Protein AF-A0A258SM83-F1 (afdb_monomer)

Structure (mmCIF, N/CA/C/O backbone):
data_AF-A0A258SM83-F1
#
_entry.id   AF-A0A258SM83-F1
#
loop_
_atom_site.group_PDB
_atom_site.id
_atom_site.type_symbol
_atom_site.label_atom_id
_atom_site.label_alt_id
_atom_site.label_comp_id
_atom_site.label_asym_id
_atom_site.label_entity_id
_atom_site.label_seq_id
_atom_site.pdbx_PDB_ins_code
_atom_site.Cartn_x
_atom_site.Cartn_y
_atom_site.Cartn_z
_atom_site.occupancy
_atom_site.B_iso_or_equiv
_atom_site.auth_seq_id
_atom_site.auth_comp_id
_atom_site.auth_asym_id
_atom_site.auth_atom_id
_atom_site.pdbx_PDB_model_num
ATOM 1 N N . MET A 1 1 ? 27.945 -23.080 -30.411 1.00 60.03 1 MET A N 1
ATOM 2 C CA . MET A 1 1 ? 28.270 -22.181 -29.281 1.00 60.03 1 MET A CA 1
ATOM 3 C C . MET A 1 1 ? 27.185 -21.119 -29.252 1.00 60.03 1 MET A C 1
ATOM 5 O O . MET A 1 1 ? 26.954 -20.513 -30.287 1.00 60.03 1 MET A O 1
ATOM 9 N N . ILE A 1 2 ? 26.435 -20.986 -28.156 1.00 69.06 2 ILE A N 1
ATOM 10 C CA . ILE A 1 2 ? 25.370 -19.976 -28.053 1.00 69.06 2 ILE A CA 1
ATOM 11 C C . ILE A 1 2 ? 26.063 -18.612 -27.939 1.00 69.06 2 ILE A C 1
ATOM 13 O O . ILE A 1 2 ? 26.694 -18.338 -26.923 1.00 69.06 2 ILE A O 1
ATOM 17 N N . SER A 1 3 ? 26.018 -17.793 -28.991 1.00 76.50 3 SER A N 1
ATOM 18 C CA . SER A 1 3 ? 26.522 -16.417 -28.956 1.00 76.50 3 SER A CA 1
ATOM 19 C C . SER A 1 3 ? 25.428 -15.510 -28.393 1.00 76.50 3 SER A C 1
ATOM 21 O O . SER A 1 3 ? 24.504 -15.144 -29.117 1.00 76.50 3 SER A O 1
ATOM 23 N N . LEU A 1 4 ? 25.503 -15.196 -27.099 1.00 77.06 4 LEU A N 1
ATOM 24 C CA . LEU A 1 4 ? 24.642 -14.193 -26.472 1.00 77.06 4 LEU A CA 1
ATOM 25 C C . LEU A 1 4 ? 25.108 -12.808 -26.920 1.00 77.06 4 LEU A C 1
ATOM 27 O O . LEU A 1 4 ? 26.269 -12.459 -26.714 1.00 77.06 4 LEU A O 1
ATOM 31 N N . THR A 1 5 ? 24.222 -12.036 -27.544 1.00 84.56 5 THR A N 1
ATOM 32 C CA . THR A 1 5 ? 24.504 -10.628 -27.846 1.00 84.56 5 THR A CA 1
ATOM 33 C C . THR A 1 5 ? 24.105 -9.747 -26.664 1.00 84.56 5 THR A C 1
ATOM 35 O O . THR A 1 5 ? 23.137 -10.041 -25.958 1.00 84.56 5 THR A O 1
ATOM 38 N N . ASP A 1 6 ? 24.811 -8.632 -26.462 1.00 82.75 6 ASP A N 1
ATOM 39 C CA . ASP A 1 6 ? 24.500 -7.677 -25.387 1.00 82.75 6 ASP A CA 1
ATOM 40 C C . ASP A 1 6 ? 23.054 -7.163 -25.474 1.00 82.75 6 ASP A C 1
ATOM 42 O O . ASP A 1 6 ? 22.383 -6.977 -24.459 1.00 82.75 6 ASP A O 1
ATOM 46 N N . ALA A 1 7 ? 22.538 -7.013 -26.698 1.00 81.81 7 ALA A N 1
ATOM 47 C CA . ALA A 1 7 ? 21.155 -6.628 -26.956 1.00 81.81 7 ALA A CA 1
ATOM 48 C C . ALA A 1 7 ? 20.151 -7.669 -26.431 1.00 81.81 7 ALA A C 1
ATOM 50 O O . ALA A 1 7 ? 19.206 -7.303 -25.738 1.00 81.81 7 ALA A O 1
ATOM 51 N N . GLN A 1 8 ? 20.377 -8.964 -26.691 1.00 84.38 8 GLN A N 1
ATOM 52 C CA . GLN A 1 8 ? 19.505 -10.040 -26.197 1.00 84.38 8 GLN A CA 1
ATOM 53 C C . GLN A 1 8 ? 19.482 -10.092 -24.667 1.00 84.38 8 GLN A C 1
ATOM 55 O O . GLN A 1 8 ? 18.416 -10.225 -24.061 1.00 84.38 8 GLN A O 1
ATOM 60 N N . LEU A 1 9 ? 20.650 -9.942 -24.039 1.00 85.12 9 LEU A N 1
ATOM 61 C CA . LEU A 1 9 ? 20.778 -9.954 -22.585 1.00 85.12 9 LEU A CA 1
ATOM 62 C C . LEU A 1 9 ? 20.068 -8.746 -21.959 1.00 85.12 9 LEU A C 1
ATOM 64 O O . LEU A 1 9 ? 19.336 -8.900 -20.979 1.00 85.12 9 LEU A O 1
ATOM 68 N N . ASN A 1 10 ? 20.209 -7.564 -22.562 1.00 86.38 10 ASN A N 1
ATOM 69 C CA . ASN A 1 10 ? 19.494 -6.363 -22.142 1.00 86.38 10 ASN A CA 1
ATOM 70 C C . ASN A 1 10 ? 17.970 -6.545 -22.243 1.00 86.38 10 ASN A C 1
ATOM 72 O O . ASN A 1 10 ? 17.266 -6.258 -21.278 1.00 86.38 10 ASN A O 1
ATOM 76 N N . THR A 1 11 ? 17.449 -7.099 -23.344 1.00 85.88 11 THR A N 1
ATOM 77 C CA . THR A 1 11 ? 16.008 -7.366 -23.494 1.00 85.88 11 THR A CA 1
ATOM 78 C C . THR A 1 11 ? 15.477 -8.313 -22.415 1.00 85.88 11 THR A C 1
ATOM 80 O O . THR A 1 11 ? 14.426 -8.045 -21.825 1.00 85.88 11 THR A O 1
ATOM 83 N N . TRP A 1 12 ? 16.194 -9.401 -22.114 1.00 87.38 12 TRP A N 1
ATOM 84 C CA . TRP A 1 12 ? 15.793 -10.340 -21.059 1.00 87.38 12 TRP A CA 1
ATOM 85 C C . TRP A 1 12 ? 15.800 -9.692 -19.676 1.00 87.38 12 TRP A C 1
ATOM 87 O O . TRP A 1 12 ? 14.847 -9.864 -18.913 1.00 87.38 12 TRP A O 1
ATOM 97 N N . LEU A 1 13 ? 16.833 -8.905 -19.367 1.00 88.69 13 LEU A N 1
ATOM 98 C CA . LEU A 1 13 ? 16.912 -8.186 -18.100 1.00 88.69 13 LEU A CA 1
ATOM 99 C C . LEU A 1 13 ? 15.783 -7.162 -17.960 1.00 88.69 13 LEU A C 1
ATOM 101 O O . LEU A 1 13 ? 15.130 -7.120 -16.920 1.00 88.69 13 LEU A O 1
ATOM 105 N N . ILE A 1 14 ? 15.520 -6.365 -18.996 1.00 89.94 14 ILE A N 1
ATOM 106 C CA . ILE A 1 14 ? 14.462 -5.347 -19.007 1.00 89.94 14 ILE A CA 1
ATOM 107 C C . ILE A 1 14 ? 13.084 -5.975 -18.783 1.00 89.94 14 ILE A C 1
ATOM 109 O O . ILE A 1 14 ? 12.311 -5.498 -17.947 1.00 89.94 14 ILE A O 1
ATOM 113 N N . SER A 1 15 ? 12.811 -7.080 -19.482 1.00 88.69 15 SER A N 1
ATOM 114 C CA . SER A 1 15 ? 11.536 -7.806 -19.407 1.00 88.69 15 SER A CA 1
ATOM 115 C C . SER A 1 15 ? 11.235 -8.355 -18.017 1.00 88.69 15 SER A C 1
ATOM 117 O O . SER A 1 15 ? 10.075 -8.574 -17.676 1.00 88.69 15 SER A O 1
ATOM 119 N N . PHE A 1 16 ? 12.268 -8.560 -17.202 1.00 92.44 16 PHE A N 1
ATOM 120 C CA . PHE A 1 16 ? 12.132 -9.087 -15.853 1.00 92.44 16 PHE A CA 1
ATOM 121 C C . PHE A 1 16 ? 12.232 -8.008 -14.768 1.00 92.44 16 PHE A C 1
ATOM 123 O O . PHE A 1 16 ? 11.425 -7.984 -13.838 1.00 92.44 16 PHE A O 1
ATOM 130 N N . ILE A 1 17 ? 13.199 -7.096 -14.878 1.00 93.94 17 ILE A N 1
ATOM 131 C CA . ILE A 1 17 ? 13.526 -6.136 -13.822 1.00 93.94 17 ILE A CA 1
ATOM 132 C C . ILE A 1 17 ? 12.427 -5.085 -13.657 1.00 93.94 17 ILE A C 1
ATOM 134 O O . ILE A 1 17 ? 12.022 -4.826 -12.526 1.00 93.94 17 ILE A O 1
ATOM 138 N N . TRP A 1 18 ? 11.907 -4.492 -14.736 1.00 94.12 18 TRP A N 1
ATOM 139 C CA . TRP A 1 18 ? 10.889 -3.440 -14.603 1.00 94.12 18 TRP A CA 1
ATOM 140 C C . TRP A 1 18 ? 9.589 -3.932 -13.947 1.00 94.12 18 TRP A C 1
ATOM 142 O O . TRP A 1 18 ? 9.122 -3.276 -13.008 1.00 94.12 18 TRP A O 1
ATOM 152 N N . PRO A 1 19 ? 9.013 -5.085 -14.349 1.00 95.19 19 PRO A N 1
ATOM 153 C CA . PRO A 1 19 ? 7.842 -5.635 -13.672 1.00 95.19 19 PRO A CA 1
ATOM 154 C C . PRO A 1 19 ? 8.149 -6.017 -12.228 1.00 95.19 19 PRO A C 1
ATOM 156 O O . PRO A 1 19 ? 7.368 -5.689 -11.332 1.00 95.19 19 PRO A O 1
ATOM 159 N N . LEU A 1 20 ? 9.310 -6.639 -11.983 1.00 97.00 20 LEU A N 1
ATOM 160 C CA . LEU A 1 20 ? 9.749 -7.012 -10.641 1.00 97.00 20 LEU A CA 1
ATOM 161 C C . LEU A 1 20 ? 9.799 -5.795 -9.711 1.00 97.00 20 LEU A C 1
ATOM 163 O O . LEU A 1 20 ? 9.308 -5.870 -8.587 1.00 97.00 20 LEU A O 1
ATOM 167 N N . THR A 1 21 ? 10.340 -4.664 -10.168 1.00 96.75 21 THR A N 1
ATOM 168 C CA . THR A 1 21 ? 10.410 -3.435 -9.367 1.00 96.75 21 THR A CA 1
ATOM 169 C C . THR A 1 21 ? 9.021 -2.936 -8.960 1.00 96.75 21 THR A C 1
ATOM 171 O O . THR A 1 21 ? 8.820 -2.590 -7.793 1.00 96.75 21 THR A O 1
ATOM 174 N N . ARG A 1 22 ? 8.041 -2.953 -9.877 1.00 96.94 22 ARG A N 1
ATOM 175 C CA . ARG A 1 22 ? 6.647 -2.584 -9.568 1.00 96.94 22 ARG A CA 1
ATOM 176 C C . ARG A 1 22 ? 6.023 -3.547 -8.556 1.00 96.94 22 ARG A C 1
ATOM 178 O O . ARG A 1 22 ? 5.418 -3.113 -7.576 1.00 96.94 22 ARG A O 1
ATOM 185 N N . ILE A 1 23 ? 6.205 -4.850 -8.761 1.00 97.19 23 ILE A N 1
ATOM 186 C CA . ILE A 1 23 ? 5.662 -5.896 -7.885 1.00 97.19 23 ILE A CA 1
ATOM 187 C C . ILE A 1 23 ? 6.255 -5.788 -6.473 1.00 97.19 23 ILE A C 1
ATOM 189 O O . ILE A 1 23 ? 5.516 -5.811 -5.490 1.00 97.19 23 ILE A O 1
ATOM 193 N N . LEU A 1 24 ? 7.574 -5.616 -6.353 1.00 96.75 24 LEU A N 1
ATOM 194 C CA . LEU A 1 24 ? 8.240 -5.458 -5.059 1.00 96.75 24 LEU A CA 1
ATOM 195 C C . LEU A 1 24 ? 7.838 -4.158 -4.355 1.00 96.75 24 LEU A C 1
ATOM 197 O O . LEU A 1 24 ? 7.658 -4.174 -3.137 1.00 96.75 24 LEU A O 1
ATOM 201 N N . GLY A 1 25 ? 7.640 -3.065 -5.100 1.00 96.19 25 GLY A N 1
ATOM 202 C CA . GLY A 1 25 ? 7.099 -1.816 -4.555 1.00 96.19 25 GLY A CA 1
ATOM 203 C C . GLY A 1 25 ? 5.730 -2.016 -3.897 1.00 96.19 25 GLY A C 1
ATOM 204 O O . GLY A 1 25 ? 5.505 -1.549 -2.781 1.00 96.19 25 GLY A O 1
ATOM 205 N N . LEU A 1 26 ? 4.845 -2.791 -4.534 1.00 96.38 26 LEU A N 1
ATOM 206 C CA . LEU A 1 26 ? 3.544 -3.150 -3.965 1.00 96.38 26 LEU A CA 1
ATOM 207 C C . LEU A 1 26 ? 3.683 -4.060 -2.743 1.00 96.38 26 LEU A C 1
ATOM 209 O O . LEU A 1 26 ? 3.107 -3.763 -1.696 1.00 96.38 26 LEU A O 1
ATOM 213 N N . ILE A 1 27 ? 4.446 -5.152 -2.858 1.00 95.44 27 ILE A N 1
ATOM 214 C CA . ILE A 1 27 ? 4.631 -6.136 -1.778 1.00 95.44 27 ILE A CA 1
ATOM 215 C C . ILE A 1 27 ? 5.191 -5.470 -0.521 1.00 95.44 27 ILE A C 1
ATOM 217 O O . ILE A 1 27 ? 4.804 -5.838 0.584 1.00 95.44 27 ILE A O 1
ATOM 221 N N . MET A 1 28 ? 6.073 -4.481 -0.669 1.00 93.44 28 MET A N 1
ATOM 222 C CA . MET A 1 28 ? 6.672 -3.769 0.458 1.00 93.44 28 MET A CA 1
ATOM 223 C C . MET A 1 28 ? 5.646 -2.967 1.273 1.00 93.44 28 MET A C 1
ATOM 225 O O . MET A 1 28 ? 5.763 -2.903 2.496 1.00 93.44 28 MET A O 1
ATOM 229 N N . VAL A 1 29 ? 4.655 -2.366 0.612 1.00 92.94 29 VAL A N 1
ATOM 230 C CA . VAL A 1 29 ? 3.718 -1.412 1.234 1.00 92.94 29 VAL A CA 1
ATOM 231 C C . VAL A 1 29 ? 2.379 -2.057 1.594 1.00 92.94 29 VAL A C 1
ATOM 233 O O . VAL A 1 29 ? 1.720 -1.631 2.546 1.00 92.94 29 VAL A O 1
ATOM 236 N N . ALA A 1 30 ? 1.968 -3.092 0.861 1.00 91.81 30 ALA A N 1
ATOM 237 C CA . ALA A 1 30 ? 0.683 -3.745 1.060 1.00 91.81 30 ALA A CA 1
ATOM 238 C C . ALA A 1 30 ? 0.551 -4.320 2.491 1.00 91.81 30 ALA A C 1
ATOM 240 O O . ALA A 1 30 ? 1.467 -4.985 2.974 1.00 91.81 30 ALA A O 1
ATOM 241 N N . PRO A 1 31 ? -0.593 -4.128 3.175 1.00 83.19 31 PRO A N 1
ATOM 242 C CA . PRO A 1 31 ? -0.745 -4.413 4.608 1.00 83.19 31 PRO A CA 1
ATOM 243 C C . PRO A 1 31 ? -0.509 -5.880 5.007 1.00 83.19 31 PRO A C 1
ATOM 245 O O . PRO A 1 31 ? -0.005 -6.133 6.099 1.00 83.19 31 PRO A O 1
ATOM 248 N N . VAL A 1 32 ? -0.818 -6.841 4.129 1.00 84.25 32 VAL A N 1
ATOM 249 C CA . VAL A 1 32 ? -0.609 -8.280 4.384 1.00 84.25 32 VAL A CA 1
ATOM 250 C C . VAL A 1 32 ? 0.775 -8.737 3.921 1.00 84.25 32 VAL A C 1
ATOM 252 O O . VAL A 1 32 ? 1.537 -9.310 4.693 1.00 84.25 32 VAL A O 1
ATOM 255 N N . PHE A 1 33 ? 1.130 -8.447 2.668 1.00 83.31 33 PHE A N 1
ATOM 256 C CA . PHE A 1 33 ? 2.390 -8.905 2.075 1.00 83.31 33 PHE A CA 1
ATOM 257 C C . PHE A 1 33 ? 3.621 -8.198 2.660 1.00 83.31 33 PHE A C 1
ATOM 259 O O . PHE A 1 33 ? 4.678 -8.808 2.822 1.00 83.31 33 PHE A O 1
ATOM 266 N N . GLY A 1 34 ? 3.476 -6.925 3.026 1.00 82.31 34 GLY A N 1
ATOM 267 C CA . GLY A 1 34 ? 4.536 -6.080 3.567 1.00 82.31 34 GLY A CA 1
ATOM 268 C C . GLY A 1 34 ? 4.750 -6.247 5.066 1.00 82.31 34 GLY A C 1
ATOM 269 O O . GLY A 1 34 ? 5.710 -5.687 5.603 1.00 82.31 34 GLY A O 1
ATOM 270 N N . HIS A 1 35 ? 3.924 -7.047 5.749 1.00 88.19 35 HIS A N 1
ATOM 271 C CA . HIS A 1 35 ? 3.954 -7.176 7.203 1.00 88.19 35 HIS A CA 1
ATOM 272 C C . HIS A 1 35 ? 5.337 -7.604 7.725 1.00 88.19 35 HIS A C 1
ATOM 274 O O . HIS A 1 35 ? 6.047 -8.404 7.106 1.00 88.19 35 HIS A O 1
ATOM 280 N N . ARG A 1 36 ? 5.752 -7.058 8.875 1.00 85.81 36 ARG A N 1
ATOM 281 C CA . ARG A 1 36 ? 7.102 -7.271 9.439 1.00 85.81 36 ARG A CA 1
ATOM 282 C C . ARG A 1 36 ? 7.371 -8.717 9.860 1.00 85.81 36 ARG A C 1
ATOM 284 O O . ARG A 1 36 ? 8.527 -9.109 9.930 1.00 85.81 36 ARG A O 1
ATOM 291 N N . SER A 1 37 ? 6.323 -9.501 10.110 1.00 88.25 37 SER A N 1
ATOM 292 C CA . SER A 1 37 ? 6.448 -10.928 10.442 1.00 88.25 37 SER A CA 1
ATOM 293 C C . SER A 1 37 ? 6.900 -11.790 9.261 1.00 88.25 37 SER A C 1
ATOM 295 O O . SER A 1 37 ? 7.383 -12.895 9.479 1.00 88.25 37 SER A O 1
ATOM 297 N N . VAL A 1 38 ? 6.743 -11.315 8.021 1.00 90.00 38 VAL A N 1
ATOM 298 C CA . VAL A 1 38 ? 7.161 -12.056 6.828 1.00 90.00 38 VAL A CA 1
ATOM 299 C C . VAL A 1 38 ? 8.632 -11.730 6.527 1.00 90.00 38 VAL A C 1
ATOM 301 O O . VAL A 1 38 ? 8.954 -10.552 6.321 1.00 90.00 38 VAL A O 1
ATOM 304 N N . PRO A 1 39 ? 9.534 -12.730 6.460 1.00 93.62 39 PRO A N 1
ATOM 305 C CA . PRO A 1 39 ? 10.940 -12.503 6.137 1.00 93.62 39 PRO A CA 1
ATOM 306 C C . PRO A 1 39 ? 11.123 -11.856 4.761 1.00 93.62 39 PRO A C 1
ATOM 308 O O . PRO A 1 39 ? 10.413 -12.177 3.805 1.00 93.62 39 PRO A O 1
ATOM 311 N N . ALA A 1 40 ? 12.128 -10.988 4.628 1.00 93.06 40 ALA A N 1
ATOM 312 C CA . ALA A 1 40 ? 12.424 -10.301 3.367 1.00 93.06 40 ALA A CA 1
ATOM 313 C C . ALA A 1 40 ? 12.679 -11.273 2.200 1.00 93.06 40 ALA A C 1
ATOM 315 O O . ALA A 1 40 ? 12.244 -11.016 1.082 1.00 93.06 40 ALA A O 1
ATOM 316 N N . GLN A 1 41 ? 13.309 -12.421 2.467 1.00 94.69 41 GLN A N 1
ATOM 317 C CA . GLN A 1 41 ? 13.566 -13.458 1.462 1.00 94.69 41 GLN A CA 1
ATOM 318 C C . GLN A 1 41 ? 12.273 -14.012 0.850 1.00 94.69 41 GLN A C 1
ATOM 320 O O . GLN A 1 41 ? 12.199 -14.188 -0.363 1.00 94.69 41 GLN A O 1
ATOM 325 N N . VAL A 1 42 ? 11.234 -14.221 1.666 1.00 94.56 42 VAL A N 1
ATOM 326 C CA . VAL A 1 42 ? 9.926 -14.706 1.197 1.00 94.56 42 VAL A CA 1
ATOM 327 C C . VAL A 1 42 ? 9.242 -13.644 0.337 1.00 94.56 42 VAL A C 1
ATOM 329 O O . VAL A 1 42 ? 8.702 -13.964 -0.718 1.00 94.56 42 VAL A O 1
ATOM 332 N N . LYS A 1 43 ? 9.322 -12.369 0.740 1.00 93.69 43 LYS A N 1
ATOM 333 C CA . LYS A 1 43 ? 8.769 -11.242 -0.033 1.00 93.69 43 LYS A CA 1
ATOM 334 C C . LYS A 1 43 ? 9.425 -11.121 -1.407 1.00 93.69 43 LYS A C 1
ATOM 336 O O . LYS A 1 43 ? 8.729 -10.969 -2.408 1.00 93.69 43 LYS A O 1
ATOM 341 N N . ILE A 1 44 ? 10.754 -11.221 -1.452 1.00 95.56 44 ILE A N 1
ATOM 342 C CA . ILE A 1 44 ? 11.519 -11.169 -2.701 1.00 95.56 44 ILE A CA 1
ATOM 343 C C . ILE A 1 44 ? 11.191 -12.385 -3.571 1.00 95.56 44 ILE A C 1
ATOM 345 O O . ILE A 1 44 ? 10.892 -12.213 -4.748 1.00 95.56 44 ILE A O 1
ATOM 349 N N . GLY A 1 45 ? 11.179 -13.591 -2.995 1.00 96.19 45 GLY A N 1
ATOM 350 C CA . GLY A 1 45 ? 10.836 -14.819 -3.715 1.00 96.19 45 GLY A CA 1
ATOM 351 C C . GLY A 1 45 ? 9.439 -14.770 -4.335 1.00 96.19 45 GLY A C 1
ATOM 352 O O . GLY A 1 45 ? 9.279 -15.098 -5.509 1.00 96.19 45 GLY A O 1
ATOM 353 N N . LEU A 1 46 ? 8.445 -14.278 -3.589 1.00 94.88 46 LEU A N 1
ATOM 354 C CA . LEU A 1 46 ? 7.092 -14.066 -4.103 1.00 94.88 46 LEU A CA 1
ATOM 355 C C . LEU A 1 46 ? 7.076 -13.048 -5.251 1.00 94.88 46 LEU A C 1
ATOM 357 O O . LEU A 1 46 ? 6.445 -13.294 -6.277 1.00 94.88 46 LEU A O 1
ATOM 361 N N . GLY A 1 47 ? 7.790 -11.929 -5.105 1.00 96.12 47 GLY A N 1
ATOM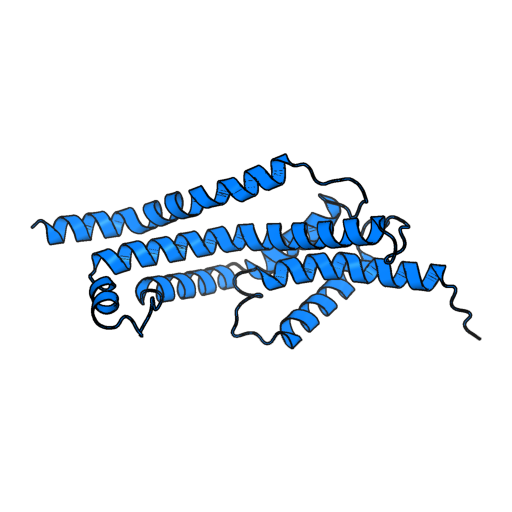 362 C CA . GLY A 1 47 ? 7.888 -10.915 -6.154 1.00 96.12 47 GLY A CA 1
ATOM 363 C C . GLY A 1 47 ? 8.515 -11.453 -7.440 1.00 96.12 47 GLY A C 1
ATOM 364 O O . GLY A 1 47 ? 7.989 -11.209 -8.524 1.00 96.12 47 GLY A O 1
ATOM 365 N N . VAL A 1 48 ? 9.585 -12.242 -7.317 1.00 96.75 48 VAL A N 1
ATOM 366 C CA . VAL A 1 48 ? 10.233 -12.933 -8.443 1.00 96.75 48 VAL A CA 1
ATOM 367 C C . VAL A 1 48 ? 9.268 -13.905 -9.116 1.00 96.75 48 VAL A C 1
ATOM 369 O O . VAL A 1 48 ? 9.144 -13.886 -10.338 1.00 96.75 48 VAL A O 1
ATOM 372 N N . PHE A 1 49 ? 8.546 -14.713 -8.339 1.00 96.12 49 PHE A N 1
ATOM 373 C CA . PHE A 1 49 ? 7.590 -15.679 -8.878 1.00 96.12 49 PHE A CA 1
ATOM 374 C C . PHE A 1 49 ? 6.458 -15.000 -9.662 1.00 96.12 49 PHE A C 1
ATOM 376 O O . PHE A 1 49 ? 6.171 -15.386 -10.794 1.00 96.12 49 PHE A O 1
ATOM 383 N N . ILE A 1 50 ? 5.867 -13.938 -9.107 1.00 95.19 50 ILE A N 1
ATOM 384 C CA . ILE A 1 50 ? 4.825 -13.160 -9.794 1.00 95.19 50 ILE A CA 1
ATOM 385 C C . ILE A 1 50 ? 5.394 -12.499 -11.057 1.00 95.19 50 ILE A C 1
ATOM 387 O O . ILE A 1 50 ? 4.746 -12.523 -12.101 1.00 95.19 50 ILE A O 1
ATOM 391 N N . ALA A 1 51 ? 6.612 -11.950 -11.000 1.00 95.38 51 ALA A N 1
ATOM 392 C CA . ALA A 1 51 ? 7.241 -11.308 -12.154 1.00 95.38 51 ALA A CA 1
ATOM 393 C C . ALA A 1 51 ? 7.464 -12.287 -13.315 1.00 95.38 51 ALA A C 1
ATOM 395 O O . ALA A 1 51 ? 7.239 -11.919 -14.465 1.00 95.38 51 ALA A O 1
ATOM 396 N N . LEU A 1 52 ? 7.852 -13.535 -13.026 1.00 94.81 52 LEU A N 1
ATOM 397 C CA . LEU A 1 52 ? 8.006 -14.588 -14.037 1.00 94.81 52 LEU A CA 1
ATOM 398 C C . LEU A 1 52 ? 6.678 -14.973 -14.701 1.00 94.81 52 LEU A C 1
ATOM 400 O O . LEU A 1 52 ? 6.665 -15.287 -15.886 1.00 94.81 52 LEU A O 1
ATOM 404 N N . ILE A 1 53 ? 5.571 -14.938 -13.955 1.00 94.31 53 ILE A N 1
ATOM 405 C CA . ILE A 1 53 ? 4.238 -15.260 -14.483 1.00 94.31 53 ILE A CA 1
ATOM 406 C C . ILE A 1 53 ? 3.686 -14.111 -15.331 1.00 94.31 53 ILE A C 1
ATOM 408 O O . ILE A 1 53 ? 3.062 -14.348 -16.362 1.00 94.31 53 ILE A O 1
ATOM 412 N N . VAL A 1 54 ? 3.901 -12.867 -14.896 1.00 92.88 54 VAL A N 1
ATOM 413 C CA . VAL A 1 54 ? 3.330 -11.681 -15.549 1.00 92.88 54 VAL A CA 1
ATOM 414 C C . VAL A 1 54 ? 4.144 -11.247 -16.765 1.00 92.88 54 VAL A C 1
ATOM 416 O O . VAL A 1 54 ? 3.554 -10.787 -17.738 1.00 92.88 54 VAL A O 1
ATOM 419 N N . SER A 1 55 ? 5.472 -11.413 -16.750 1.00 90.56 55 SER A N 1
ATOM 420 C CA . SER A 1 55 ? 6.354 -10.936 -17.824 1.00 90.56 55 SER A CA 1
ATOM 421 C C . SER A 1 55 ? 5.962 -11.353 -19.254 1.00 90.56 55 SER A C 1
ATOM 423 O O . SER A 1 55 ? 6.002 -10.474 -20.115 1.00 90.56 55 SER A O 1
ATOM 425 N N . PRO A 1 56 ? 5.524 -12.597 -19.562 1.00 88.50 56 PRO A N 1
ATOM 426 C CA . PRO A 1 56 ? 5.132 -12.963 -20.927 1.00 88.50 56 PRO A CA 1
ATOM 427 C C . PRO A 1 56 ? 3.820 -12.316 -21.391 1.00 88.50 56 PRO A C 1
ATOM 429 O O . PRO A 1 56 ? 3.556 -12.278 -22.589 1.00 88.50 56 PRO A O 1
ATOM 432 N N . ALA A 1 57 ? 2.989 -11.827 -20.466 1.00 87.31 57 ALA A N 1
ATOM 433 C CA . ALA A 1 57 ? 1.703 -11.201 -20.769 1.00 87.31 57 ALA A CA 1
ATOM 434 C C . ALA A 1 57 ? 1.804 -9.675 -20.950 1.00 87.31 57 ALA A C 1
ATOM 436 O O . ALA A 1 57 ? 0.785 -9.005 -21.137 1.00 87.31 57 ALA A O 1
ATOM 437 N N . LEU A 1 58 ? 3.010 -9.108 -20.855 1.00 88.62 58 LEU A N 1
ATOM 438 C CA . LEU A 1 58 ? 3.206 -7.666 -20.921 1.00 88.62 58 LEU A CA 1
ATOM 439 C C . LEU A 1 58 ? 3.154 -7.128 -22.358 1.00 88.62 58 LEU A C 1
ATOM 441 O O . LEU A 1 58 ? 3.597 -7.800 -23.291 1.00 88.62 58 LEU A O 1
ATOM 445 N N . PRO A 1 59 ? 2.672 -5.882 -22.542 1.00 86.31 59 PRO A N 1
ATOM 446 C CA . PRO A 1 59 ? 2.807 -5.156 -23.801 1.00 86.31 59 PRO A CA 1
ATOM 447 C C . PRO A 1 59 ? 4.280 -5.004 -24.227 1.00 86.31 59 PRO A C 1
ATOM 449 O O . PRO A 1 59 ? 5.177 -5.124 -23.386 1.00 86.31 59 PRO A O 1
ATOM 452 N N . PRO A 1 60 ? 4.550 -4.680 -25.508 1.00 84.88 60 PRO A N 1
ATOM 453 C CA . PRO A 1 60 ? 5.907 -4.443 -25.985 1.00 84.88 60 PRO A CA 1
ATOM 454 C C . PRO A 1 60 ? 6.613 -3.379 -25.140 1.00 84.88 60 PRO A C 1
ATOM 456 O O . PRO A 1 60 ? 6.091 -2.289 -24.898 1.00 84.88 60 PRO A O 1
ATOM 459 N N . LEU A 1 61 ? 7.811 -3.732 -24.684 1.00 86.81 61 LEU A N 1
ATOM 460 C CA . LEU A 1 61 ? 8.619 -2.923 -23.784 1.00 86.81 61 LEU A CA 1
ATOM 461 C C . LEU A 1 61 ? 9.460 -1.922 -24.588 1.00 86.81 61 LEU A C 1
ATOM 463 O O . LEU A 1 61 ? 9.933 -2.263 -25.674 1.00 86.81 61 LEU A O 1
ATOM 467 N N . PRO A 1 62 ? 9.682 -0.700 -24.075 1.00 84.62 62 PRO A N 1
ATOM 468 C CA . PRO A 1 62 ? 10.587 0.243 -24.712 1.00 84.62 62 PRO A CA 1
ATOM 469 C C . PRO A 1 62 ? 12.020 -0.303 -24.715 1.00 84.62 62 PRO A C 1
ATOM 471 O O . PRO A 1 62 ? 12.497 -0.830 -23.710 1.00 84.62 62 PRO A O 1
ATOM 474 N N . ASP A 1 63 ? 12.720 -0.141 -25.836 1.00 84.81 63 ASP A N 1
ATOM 475 C CA . ASP A 1 63 ? 14.124 -0.533 -25.968 1.00 84.81 63 ASP A CA 1
ATOM 476 C C . ASP A 1 63 ? 15.029 0.526 -25.321 1.00 84.81 63 ASP A C 1
ATOM 478 O O . ASP A 1 63 ? 15.554 1.434 -25.967 1.00 84.81 63 ASP A O 1
ATOM 482 N N . VAL A 1 64 ? 15.118 0.477 -23.991 1.00 85.88 64 VAL A N 1
ATOM 483 C CA . VAL A 1 64 ? 15.899 1.415 -23.177 1.00 85.88 64 VAL A CA 1
ATOM 484 C C . VAL A 1 64 ? 16.834 0.622 -22.283 1.00 85.88 64 VAL A C 1
ATOM 486 O O . VAL A 1 64 ? 16.388 -0.076 -21.377 1.00 85.88 64 VAL A O 1
ATOM 489 N N . ALA A 1 65 ? 18.142 0.768 -22.496 1.00 86.19 65 ALA A N 1
ATOM 490 C CA . ALA A 1 65 ? 19.151 0.106 -21.675 1.00 86.19 65 ALA A CA 1
ATOM 491 C C . ALA A 1 65 ? 18.973 0.425 -20.181 1.00 86.19 65 ALA A C 1
ATOM 493 O O . ALA A 1 65 ? 18.853 1.594 -19.796 1.00 86.19 65 ALA A O 1
ATOM 494 N N . LEU A 1 66 ? 19.021 -0.604 -19.330 1.00 82.56 66 LEU A N 1
ATOM 495 C CA . LEU A 1 66 ? 18.815 -0.466 -17.880 1.00 82.56 66 LEU A CA 1
ATOM 496 C C . LEU A 1 66 ? 19.806 0.488 -17.212 1.00 82.56 66 LEU A C 1
ATOM 498 O O . LEU A 1 66 ? 19.423 1.250 -16.331 1.00 82.56 66 LEU A O 1
ATOM 502 N N . GLY A 1 67 ? 21.067 0.459 -17.650 1.00 84.38 67 GLY A N 1
ATOM 503 C CA . GLY A 1 67 ? 22.130 1.323 -17.130 1.00 84.38 67 GLY A CA 1
ATOM 504 C C . GLY A 1 67 ? 22.074 2.769 -17.633 1.00 84.38 67 GLY A C 1
ATOM 505 O O . GLY A 1 67 ? 22.914 3.577 -17.249 1.00 84.38 67 GLY A O 1
ATOM 506 N N . SER A 1 68 ? 21.122 3.109 -18.506 1.00 88.50 68 SER A N 1
ATOM 507 C CA . SER A 1 68 ? 20.959 4.477 -19.000 1.00 88.50 68 SER A CA 1
ATOM 508 C C . SER A 1 68 ? 20.191 5.351 -18.006 1.00 88.50 68 SER A C 1
ATOM 510 O O . SER A 1 68 ? 19.399 4.865 -17.197 1.00 88.50 68 SER A O 1
ATOM 512 N N . TRP A 1 69 ? 20.355 6.672 -18.121 1.00 88.62 69 TRP A N 1
ATOM 513 C CA . TRP A 1 69 ? 19.567 7.643 -17.353 1.00 88.62 69 TRP A CA 1
ATOM 514 C C . TRP A 1 69 ? 18.050 7.427 -17.502 1.00 88.62 69 TRP A C 1
ATOM 516 O O . TRP A 1 69 ? 17.301 7.485 -16.528 1.00 88.62 69 TRP A O 1
ATOM 526 N N . HIS A 1 70 ? 17.600 7.098 -18.715 1.00 89.94 70 HIS A N 1
ATOM 527 C CA . HIS A 1 70 ? 16.197 6.795 -18.997 1.00 89.94 70 HIS A CA 1
ATOM 528 C C . HIS A 1 70 ? 15.745 5.480 -18.339 1.00 89.94 70 HIS A C 1
ATOM 530 O O . HIS A 1 70 ? 14.625 5.406 -17.839 1.00 89.94 70 HIS A O 1
ATOM 536 N N . GLY A 1 71 ? 16.615 4.466 -18.277 1.00 91.56 71 GLY A N 1
ATOM 537 C CA . GLY A 1 71 ? 16.348 3.207 -17.576 1.00 91.56 71 GLY A CA 1
ATOM 538 C C . GLY A 1 71 ? 16.157 3.404 -16.070 1.00 91.56 71 GLY A C 1
ATOM 539 O O . GLY A 1 71 ? 15.215 2.857 -15.492 1.00 91.56 71 GLY A O 1
ATOM 540 N N . LEU A 1 72 ? 16.983 4.253 -15.446 1.00 91.94 72 LEU A N 1
ATOM 541 C CA . LEU A 1 72 ? 16.833 4.631 -14.037 1.00 91.94 72 LEU A CA 1
ATOM 542 C C . LEU A 1 72 ? 15.519 5.383 -13.777 1.00 91.94 72 LEU A C 1
ATOM 544 O O . LEU A 1 72 ? 14.826 5.087 -12.803 1.00 91.94 72 LEU A O 1
ATOM 548 N N . HIS A 1 73 ? 15.145 6.317 -14.656 1.00 92.50 73 HIS A N 1
ATOM 549 C CA . HIS A 1 73 ? 13.857 7.010 -14.569 1.00 92.50 73 HIS A CA 1
ATOM 550 C C . HIS A 1 73 ? 12.676 6.024 -14.611 1.00 92.50 73 HIS A C 1
ATOM 552 O O . HIS A 1 73 ? 11.794 6.085 -13.753 1.00 92.50 73 HIS A O 1
ATOM 558 N N . ILE A 1 74 ? 12.696 5.065 -15.546 1.00 94.00 74 ILE A N 1
ATOM 559 C CA . ILE A 1 74 ? 11.666 4.021 -15.643 1.00 94.00 74 ILE A CA 1
ATOM 560 C C . ILE A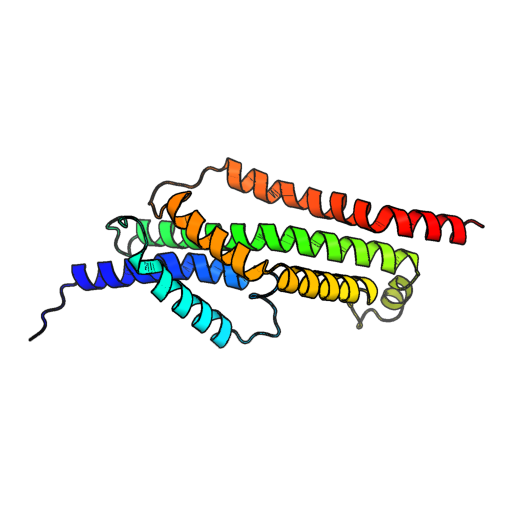 1 74 ? 11.626 3.181 -14.361 1.00 94.00 74 ILE A C 1
ATOM 562 O O . ILE A 1 74 ? 10.542 2.930 -13.841 1.00 94.00 74 ILE A O 1
ATOM 566 N N . LEU A 1 75 ? 12.775 2.779 -13.811 1.00 94.50 75 LEU A N 1
ATOM 567 C CA . LEU A 1 75 ? 12.837 2.019 -12.556 1.00 94.50 75 LEU A CA 1
ATOM 568 C C . LEU A 1 75 ? 12.152 2.746 -11.396 1.00 94.50 75 LEU A C 1
ATOM 570 O O . LEU A 1 75 ? 11.322 2.154 -10.702 1.00 94.50 75 LEU A O 1
ATOM 574 N N . VAL A 1 76 ? 12.463 4.030 -11.207 1.00 94.38 76 VAL A N 1
ATOM 575 C CA . VAL A 1 76 ? 11.837 4.854 -10.162 1.00 94.38 76 VAL A CA 1
ATOM 576 C C . VAL A 1 76 ? 10.332 4.957 -10.395 1.00 94.38 76 VAL A C 1
ATOM 578 O O . VAL A 1 76 ? 9.550 4.769 -9.465 1.00 94.38 76 VAL A O 1
ATOM 581 N N . GLN A 1 77 ? 9.907 5.179 -11.638 1.00 93.94 77 GLN A N 1
ATOM 582 C CA . GLN A 1 77 ? 8.494 5.210 -12.005 1.00 93.94 77 GLN A CA 1
ATOM 583 C C . GLN A 1 77 ? 7.781 3.889 -11.679 1.00 93.94 77 GLN A C 1
ATOM 585 O O . GLN A 1 77 ? 6.717 3.905 -11.061 1.00 93.94 77 GLN A O 1
ATOM 590 N N . GLN A 1 78 ? 8.363 2.740 -12.036 1.00 95.56 78 GLN A N 1
ATOM 591 C CA . GLN A 1 78 ? 7.789 1.425 -11.733 1.00 95.56 78 GLN A CA 1
ATOM 592 C C . GLN A 1 78 ? 7.666 1.191 -10.229 1.00 95.56 78 GLN A C 1
ATOM 594 O O . GLN A 1 78 ? 6.624 0.730 -9.758 1.00 95.56 78 GLN A O 1
ATOM 599 N N . PHE A 1 79 ? 8.700 1.561 -9.473 1.00 96.06 79 PHE A N 1
ATOM 600 C CA . PHE A 1 79 ? 8.685 1.482 -8.019 1.00 96.06 79 PHE A CA 1
ATOM 601 C C . PHE A 1 79 ? 7.558 2.333 -7.418 1.00 96.06 79 PHE A C 1
ATOM 603 O O . PHE A 1 79 ? 6.774 1.831 -6.612 1.00 96.06 79 PHE A O 1
ATOM 610 N N . LEU A 1 80 ? 7.425 3.591 -7.855 1.00 94.81 80 LEU A N 1
ATOM 611 C CA . LEU A 1 80 ? 6.390 4.510 -7.374 1.00 94.81 80 LEU A CA 1
ATOM 612 C C . LEU A 1 80 ? 4.973 4.031 -7.700 1.00 94.81 80 LEU A C 1
ATOM 614 O O . LEU A 1 80 ? 4.092 4.163 -6.854 1.00 94.81 80 LEU A O 1
ATOM 618 N N . ILE A 1 81 ? 4.745 3.445 -8.879 1.00 94.75 81 ILE A N 1
ATOM 619 C CA . ILE A 1 81 ? 3.443 2.855 -9.232 1.00 94.75 81 ILE A CA 1
ATOM 620 C C . ILE A 1 81 ? 3.109 1.700 -8.280 1.00 94.75 81 ILE A C 1
ATOM 622 O O . ILE A 1 81 ? 2.008 1.652 -7.734 1.00 94.75 81 ILE A O 1
ATOM 626 N N . GLY A 1 82 ? 4.062 0.796 -8.036 1.00 95.44 82 GLY A N 1
ATOM 627 C CA . GLY A 1 82 ? 3.879 -0.313 -7.098 1.00 95.44 82 GLY A CA 1
ATOM 628 C C . GLY A 1 82 ? 3.545 0.168 -5.686 1.00 95.44 82 GLY A C 1
ATOM 629 O O . GLY A 1 82 ? 2.556 -0.265 -5.089 1.00 95.44 82 GLY A O 1
ATOM 630 N N . VAL A 1 83 ? 4.335 1.121 -5.186 1.00 95.12 83 VAL A N 1
ATOM 631 C CA . VAL A 1 83 ? 4.125 1.769 -3.884 1.00 95.12 83 VAL A CA 1
ATOM 632 C C . VAL A 1 83 ? 2.756 2.439 -3.814 1.00 95.12 83 VAL A C 1
ATOM 634 O O . VAL A 1 83 ? 2.062 2.271 -2.816 1.00 95.12 83 VAL A O 1
ATOM 637 N N . ALA A 1 84 ? 2.335 3.150 -4.860 1.00 94.06 84 ALA A N 1
ATOM 638 C CA . ALA A 1 84 ? 1.040 3.821 -4.909 1.00 94.06 84 ALA A CA 1
ATOM 639 C C . ALA A 1 84 ? -0.133 2.836 -4.794 1.00 94.06 84 ALA A C 1
ATOM 641 O O . ALA A 1 84 ? -1.048 3.072 -4.006 1.00 94.06 84 ALA A O 1
ATOM 642 N N . ILE A 1 85 ? -0.089 1.712 -5.518 1.00 94.44 85 ILE A N 1
ATOM 643 C CA . ILE A 1 85 ? -1.130 0.673 -5.439 1.00 94.44 85 ILE A CA 1
ATOM 644 C C . ILE A 1 85 ? -1.193 0.093 -4.018 1.00 94.44 85 ILE A C 1
ATOM 646 O O . ILE A 1 85 ? -2.269 0.006 -3.423 1.00 94.44 85 ILE A O 1
ATOM 650 N N . GLY A 1 86 ? -0.039 -0.254 -3.438 1.00 94.12 86 GLY A N 1
ATOM 651 C CA . GLY A 1 86 ? 0.029 -0.747 -2.060 1.00 94.12 86 GLY A CA 1
ATOM 652 C C . GLY A 1 86 ? -0.448 0.286 -1.032 1.00 94.12 86 GLY A C 1
ATOM 653 O O . GLY A 1 86 ? -1.128 -0.065 -0.065 1.00 94.12 86 GLY A O 1
ATOM 654 N N . PHE A 1 87 ? -0.141 1.565 -1.258 1.00 93.12 87 PHE A N 1
ATOM 655 C CA . PHE A 1 87 ? -0.506 2.674 -0.381 1.00 93.12 87 PHE A CA 1
ATOM 656 C C . PHE A 1 87 ? -2.020 2.876 -0.298 1.00 93.12 87 PHE A C 1
ATOM 658 O O . PHE A 1 87 ? -2.544 3.051 0.799 1.00 93.12 87 PHE A O 1
ATOM 665 N N . VAL A 1 88 ? -2.743 2.777 -1.417 1.00 91.75 88 VAL A N 1
ATOM 666 C CA . VAL A 1 88 ? -4.215 2.869 -1.411 1.00 91.75 88 VAL A CA 1
ATOM 667 C C . VAL A 1 88 ? -4.827 1.800 -0.501 1.00 91.75 88 VAL A C 1
ATOM 669 O O . VAL A 1 88 ? -5.709 2.098 0.302 1.00 91.75 88 VAL A O 1
ATOM 672 N N . MET A 1 89 ? -4.314 0.567 -0.541 1.00 91.00 89 MET A N 1
ATOM 673 C CA . MET A 1 89 ? -4.787 -0.480 0.368 1.00 91.00 89 MET A CA 1
ATOM 674 C C . MET A 1 89 ? -4.375 -0.215 1.825 1.00 91.00 89 MET A C 1
ATOM 676 O O . MET A 1 89 ? -5.130 -0.502 2.756 1.00 91.00 89 MET A O 1
ATOM 680 N N . ARG A 1 90 ? -3.187 0.364 2.044 1.00 91.88 90 ARG A N 1
ATOM 681 C CA . ARG A 1 90 ? -2.716 0.767 3.377 1.00 91.88 90 ARG A CA 1
ATOM 682 C C . ARG A 1 90 ? -3.613 1.840 3.998 1.00 91.88 90 ARG A C 1
ATOM 684 O O . ARG A 1 90 ? -3.851 1.764 5.199 1.00 91.88 90 ARG A O 1
ATOM 691 N N . VAL A 1 91 ? -4.142 2.777 3.208 1.00 93.06 91 VAL A N 1
ATOM 692 C CA . VAL A 1 91 ? -5.101 3.805 3.660 1.00 93.06 91 VAL A CA 1
ATOM 693 C C . VAL A 1 91 ? -6.351 3.168 4.272 1.00 93.06 91 VAL A C 1
ATOM 695 O O . VAL A 1 91 ? -6.776 3.582 5.347 1.00 93.06 91 VAL A O 1
ATOM 698 N N . ALA A 1 92 ? -6.906 2.122 3.650 1.00 92.19 92 ALA A N 1
ATOM 699 C CA . ALA A 1 92 ? -8.082 1.430 4.182 1.00 92.19 92 ALA A CA 1
ATOM 700 C C . ALA A 1 92 ? -7.813 0.794 5.560 1.00 92.19 92 ALA A C 1
ATOM 702 O O . ALA A 1 92 ? -8.603 0.952 6.488 1.00 92.19 92 ALA A O 1
ATOM 703 N N . PHE A 1 93 ? -6.666 0.126 5.722 1.00 93.81 93 PHE A N 1
ATOM 704 C CA . PHE A 1 93 ? -6.260 -0.436 7.016 1.00 93.81 93 PHE A CA 1
ATOM 705 C C . PHE A 1 93 ? -5.951 0.648 8.053 1.00 93.81 93 PHE A C 1
ATOM 707 O O . PHE A 1 93 ? -6.303 0.486 9.218 1.00 93.81 93 PHE A O 1
ATOM 714 N N . ALA A 1 94 ? -5.340 1.759 7.633 1.00 93.19 94 ALA A N 1
ATOM 715 C CA . ALA A 1 94 ? -5.060 2.891 8.509 1.00 93.19 94 ALA A CA 1
ATOM 716 C C . ALA A 1 94 ? -6.349 3.535 9.041 1.00 93.19 94 ALA A C 1
ATOM 718 O O . ALA A 1 94 ? -6.385 3.945 10.194 1.00 93.19 94 ALA A O 1
ATOM 719 N N . ALA A 1 95 ? -7.421 3.588 8.243 1.00 94.56 95 ALA A N 1
ATOM 720 C CA . ALA A 1 95 ? -8.712 4.103 8.704 1.00 94.56 95 ALA A CA 1
ATOM 721 C C . ALA A 1 95 ? -9.315 3.227 9.817 1.00 94.56 95 ALA A C 1
ATOM 723 O O . ALA A 1 95 ? -9.841 3.739 10.802 1.00 94.56 95 ALA A O 1
ATOM 724 N N . ILE A 1 96 ? -9.196 1.903 9.688 1.00 94.38 96 ILE A N 1
ATOM 725 C CA . ILE A 1 96 ? -9.671 0.948 10.700 1.00 94.38 96 ILE A CA 1
ATOM 726 C C . ILE A 1 96 ? -8.813 1.019 11.9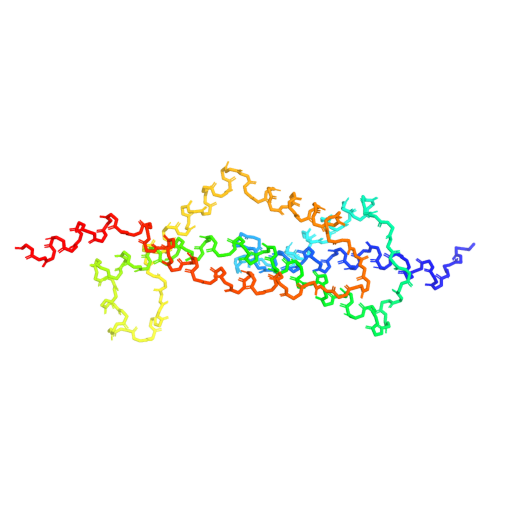71 1.00 94.38 96 ILE A C 1
ATOM 728 O O . ILE A 1 96 ? -9.342 0.979 13.082 1.00 94.38 96 ILE A O 1
ATOM 732 N N . GLU A 1 97 ? -7.496 1.151 11.811 1.00 92.81 97 GLU A N 1
ATOM 733 C CA . GLU A 1 97 ? -6.561 1.361 12.918 1.00 92.81 97 GLU A CA 1
ATOM 734 C C . GLU A 1 97 ? -6.897 2.655 13.675 1.00 92.81 97 GLU A C 1
ATOM 736 O O . GLU A 1 97 ? -7.099 2.606 14.886 1.00 92.81 97 GLU A O 1
ATOM 741 N N . ALA A 1 98 ? -7.103 3.765 12.958 1.00 92.94 98 ALA A N 1
ATOM 742 C CA . ALA A 1 98 ? -7.525 5.040 13.535 1.00 92.94 98 ALA A CA 1
ATOM 743 C C . ALA A 1 98 ? -8.861 4.923 14.288 1.00 92.94 98 ALA A C 1
ATOM 745 O O . ALA A 1 98 ? -8.991 5.446 15.393 1.00 92.94 98 ALA A O 1
ATOM 746 N N . ALA A 1 99 ? -9.844 4.197 13.746 1.00 93.44 99 ALA A N 1
ATOM 747 C CA . ALA A 1 99 ? -11.109 3.956 14.441 1.00 93.44 99 ALA A CA 1
ATOM 748 C C . ALA A 1 99 ? -10.897 3.245 15.787 1.00 93.44 99 ALA A C 1
ATOM 750 O O . ALA A 1 99 ? -11.451 3.651 16.811 1.00 93.44 99 ALA A O 1
ATOM 751 N N . GLY A 1 100 ? -10.070 2.197 15.802 1.00 92.25 100 GLY A N 1
ATOM 752 C CA . GLY A 1 100 ? -9.768 1.459 17.025 1.00 92.25 100 GLY A CA 1
ATOM 753 C C . GLY A 1 100 ? -8.932 2.262 18.023 1.00 92.25 100 GLY A C 1
ATOM 754 O O . GLY A 1 100 ? -9.107 2.091 19.231 1.00 92.25 100 GLY A O 1
ATOM 755 N N . GLU A 1 101 ? -8.073 3.166 17.546 1.00 90.69 101 GLU A N 1
ATOM 756 C CA . GLU A 1 101 ? -7.348 4.099 18.409 1.00 90.69 101 GLU A CA 1
ATOM 757 C C . GLU A 1 101 ? -8.309 5.076 19.087 1.00 90.69 101 GLU A C 1
ATOM 759 O O . GLU A 1 101 ? -8.291 5.200 20.311 1.00 90.69 101 GLU A O 1
ATOM 764 N N . ILE A 1 102 ? -9.207 5.700 18.319 1.00 90.94 102 ILE A N 1
ATOM 765 C CA . ILE A 1 102 ? -10.198 6.644 18.851 1.00 90.94 102 ILE A CA 1
ATOM 766 C C . ILE A 1 102 ? -11.082 5.967 19.909 1.00 90.94 102 ILE A C 1
ATOM 768 O O . ILE A 1 102 ? -11.269 6.512 20.997 1.00 90.94 102 ILE A O 1
ATOM 772 N N . VAL A 1 103 ? -11.585 4.760 19.629 1.00 90.75 103 VAL A N 1
ATOM 773 C CA . VAL A 1 103 ? -12.393 3.990 20.592 1.00 90.75 103 VAL A CA 1
ATOM 774 C C . VAL A 1 103 ? -11.577 3.633 21.837 1.00 90.75 103 VAL A C 1
ATOM 776 O O . VAL A 1 103 ? -12.051 3.810 22.959 1.00 90.75 103 VAL A O 1
ATOM 779 N N . GLY A 1 104 ? -10.340 3.159 21.666 1.00 88.69 104 GLY A N 1
ATOM 780 C CA . GLY A 1 104 ? -9.483 2.783 22.789 1.00 88.69 104 GLY A CA 1
ATOM 781 C C . GLY A 1 104 ? -9.149 3.963 23.709 1.00 88.69 104 GLY A C 1
ATOM 782 O O . GLY A 1 104 ? -9.112 3.792 24.929 1.00 88.69 104 GLY A O 1
ATOM 783 N N . LEU A 1 105 ? -8.971 5.163 23.147 1.00 87.19 105 LEU A N 1
ATOM 784 C CA . LEU A 1 105 ? -8.773 6.387 23.925 1.00 87.19 105 LEU A CA 1
ATOM 785 C C . LEU A 1 105 ? -9.994 6.706 24.798 1.00 87.19 105 LEU A C 1
ATOM 787 O O . LEU A 1 105 ? -9.821 7.058 25.963 1.00 87.19 105 LEU A O 1
ATOM 791 N N . GLN A 1 106 ? -11.214 6.526 24.284 1.00 84.81 106 GLN A N 1
ATOM 792 C CA . GLN A 1 106 ? -12.437 6.827 25.040 1.00 84.81 106 GLN A CA 1
ATOM 793 C C . GLN A 1 106 ? -12.736 5.853 26.180 1.00 84.81 106 GLN A C 1
ATOM 795 O O . GLN A 1 106 ? -13.337 6.250 27.173 1.00 84.81 106 GLN A O 1
ATOM 800 N N . ILE A 1 107 ? -12.287 4.602 26.075 1.00 85.19 107 ILE A N 1
ATOM 801 C CA . ILE A 1 107 ? -12.410 3.603 27.152 1.00 85.19 107 ILE A CA 1
ATOM 802 C C . ILE A 1 107 ? -11.362 3.852 28.265 1.00 85.19 107 ILE A C 1
ATOM 804 O O . ILE A 1 107 ? -11.382 3.206 29.308 1.00 85.19 107 ILE A O 1
ATOM 808 N N . GLY A 1 108 ? -10.441 4.807 28.073 1.00 80.50 108 GLY A N 1
ATOM 809 C CA . GLY A 1 108 ? -9.418 5.166 29.060 1.00 80.50 108 GLY A CA 1
ATOM 810 C C . GLY A 1 108 ? -8.116 4.370 28.937 1.00 80.50 108 GLY A C 1
ATOM 811 O O . GLY A 1 108 ? -7.221 4.521 29.767 1.00 80.50 108 GLY A O 1
ATOM 812 N N . LEU A 1 109 ? -7.938 3.567 27.881 1.00 75.62 109 LEU A N 1
ATOM 813 C CA . LEU A 1 109 ? -6.688 2.821 27.661 1.00 75.62 109 LEU A CA 1
ATOM 814 C C . LEU A 1 109 ? -5.482 3.749 27.417 1.00 75.62 109 LEU A C 1
ATOM 816 O O . LEU A 1 109 ? -4.343 3.350 27.647 1.00 75.62 109 LEU A O 1
ATOM 820 N N . GLY A 1 110 ? -5.728 5.003 27.023 1.00 71.75 110 GLY A N 1
ATOM 821 C CA . GLY A 1 110 ? -4.701 6.042 26.900 1.00 71.75 110 GLY A CA 1
ATOM 822 C C . GLY A 1 110 ? -4.048 6.452 28.229 1.00 71.75 110 GLY A C 1
ATOM 823 O O . GLY A 1 110 ? -2.959 7.023 28.217 1.00 71.75 110 GLY A O 1
ATOM 824 N N . PHE A 1 111 ? -4.640 6.131 29.388 1.00 69.19 111 PHE A N 1
ATOM 825 C CA . PHE A 1 111 ? -4.004 6.413 30.682 1.00 69.19 111 PHE A CA 1
ATOM 826 C C . PHE A 1 111 ? -2.726 5.596 30.898 1.00 69.19 111 PHE A C 1
ATOM 828 O O . PHE A 1 111 ? -1.767 6.105 31.477 1.00 69.19 111 PHE A O 1
ATOM 835 N N . ALA A 1 112 ? -2.665 4.371 30.368 1.00 67.75 112 ALA A N 1
ATOM 836 C CA . ALA A 1 112 ? -1.490 3.510 30.493 1.00 67.75 112 ALA A CA 1
ATOM 837 C C . ALA A 1 112 ? -0.232 4.131 29.854 1.00 67.75 112 ALA A C 1
ATOM 839 O O . ALA A 1 112 ? 0.862 3.981 30.393 1.00 67.75 112 ALA A O 1
ATOM 840 N N . SER A 1 113 ? -0.381 4.892 28.760 1.00 67.31 113 SER A N 1
ATOM 841 C CA . SER A 1 113 ? 0.749 5.563 28.097 1.00 67.31 113 SER A CA 1
ATOM 842 C C . SER A 1 113 ? 1.339 6.743 28.876 1.00 67.31 113 SER A C 1
ATOM 844 O O . SER A 1 113 ? 2.470 7.130 28.596 1.00 67.31 113 SER A O 1
ATOM 846 N N . PHE A 1 114 ? 0.622 7.307 29.856 1.00 66.06 114 PHE A N 1
ATOM 847 C CA . PHE A 1 114 ? 1.158 8.386 30.699 1.00 66.06 114 PHE A CA 1
ATOM 848 C C . PHE A 1 114 ? 2.066 7.872 31.822 1.00 66.06 114 PHE A C 1
ATOM 850 O O . PHE A 1 114 ? 2.984 8.579 32.230 1.00 66.06 114 PHE A O 1
ATOM 857 N N . PHE A 1 115 ? 1.813 6.662 32.328 1.00 66.38 115 PHE A N 1
ATOM 858 C CA . PHE A 1 115 ? 2.537 6.103 33.475 1.00 66.38 115 PHE A CA 1
ATOM 859 C C . PHE A 1 115 ? 3.767 5.280 33.084 1.00 66.38 115 PHE A C 1
ATOM 861 O O . PHE A 1 115 ? 4.692 5.169 33.884 1.00 66.38 115 PHE A O 1
ATOM 868 N N . ASP A 1 116 ? 3.808 4.752 31.860 1.00 68.19 116 ASP A N 1
ATOM 869 C CA . ASP A 1 116 ? 4.989 4.091 31.311 1.00 68.19 116 ASP A CA 1
ATOM 870 C C . ASP A 1 116 ? 5.365 4.693 29.942 1.00 68.19 116 ASP A C 1
ATOM 872 O O . ASP A 1 116 ? 4.921 4.217 28.895 1.00 68.19 116 ASP A O 1
ATOM 876 N N . PRO A 1 117 ? 6.197 5.749 29.914 1.00 60.38 117 PRO A N 1
ATOM 877 C CA . PRO A 1 117 ? 6.705 6.305 28.665 1.00 60.38 117 PRO A CA 1
ATOM 878 C C . PRO A 1 117 ? 7.705 5.375 27.954 1.00 60.38 117 PRO A C 1
ATOM 880 O O . PRO A 1 117 ? 7.941 5.575 26.763 1.00 60.38 117 PRO A O 1
ATOM 883 N N . GLN A 1 118 ? 8.272 4.354 28.622 1.00 63.56 118 GLN A N 1
ATOM 884 C CA . GLN A 1 118 ? 9.106 3.330 27.967 1.00 63.56 118 GLN A CA 1
ATOM 885 C C . GLN A 1 118 ? 8.260 2.298 27.206 1.00 63.56 118 GLN A C 1
ATOM 887 O O . GLN A 1 118 ? 8.719 1.769 26.194 1.00 63.56 118 GLN A O 1
ATOM 892 N N . SER A 1 119 ? 7.006 2.084 27.620 1.00 61.00 119 SER A N 1
ATOM 893 C CA . SER A 1 119 ? 5.977 1.379 26.837 1.00 61.00 119 SER A CA 1
ATOM 894 C C . SER A 1 119 ? 5.616 2.113 25.533 1.00 61.00 119 SER A C 1
ATOM 896 O O . SER A 1 119 ? 5.042 1.501 24.634 1.00 61.00 119 SER A O 1
ATOM 898 N N . ALA A 1 120 ? 6.002 3.393 25.402 1.00 50.03 120 ALA A N 1
ATOM 899 C CA . ALA A 1 120 ? 6.097 4.166 24.160 1.00 50.03 120 ALA A CA 1
ATOM 900 C C . ALA A 1 120 ? 5.089 3.750 23.073 1.00 50.03 120 ALA A C 1
ATOM 902 O O . ALA A 1 120 ? 5.451 3.149 22.062 1.00 50.03 120 ALA A O 1
ATOM 903 N N . GLY A 1 121 ? 3.810 4.076 23.274 1.00 55.03 121 GLY A N 1
ATOM 904 C CA . GLY A 1 121 ? 2.827 4.000 22.194 1.00 55.03 121 GLY A CA 1
ATOM 905 C C . GLY A 1 121 ? 2.573 2.592 21.657 1.00 55.03 121 GLY A C 1
ATOM 906 O O . GLY A 1 121 ? 2.438 2.426 20.444 1.00 55.03 121 GLY A O 1
ATOM 907 N N . GLN A 1 122 ? 2.476 1.574 22.524 1.00 58.69 122 GLN A N 1
ATOM 908 C CA . GLN A 1 122 ? 1.840 0.325 22.105 1.00 58.69 122 GLN A CA 1
ATOM 909 C C . GLN A 1 122 ? 0.472 0.662 21.503 1.00 58.69 122 GLN A C 1
ATOM 911 O O . GLN A 1 122 ? -0.395 1.198 22.196 1.00 58.69 122 GLN A O 1
ATOM 916 N N . THR A 1 123 ? 0.305 0.370 20.206 1.00 67.31 123 THR A N 1
ATOM 917 C CA . THR A 1 123 ? -0.979 0.444 19.505 1.00 67.31 123 THR A CA 1
ATOM 918 C C . THR A 1 123 ? -2.054 -0.102 20.430 1.00 67.31 123 THR A C 1
ATOM 920 O O . THR A 1 123 ? -1.925 -1.233 20.914 1.00 67.31 123 THR A O 1
ATOM 923 N N . LEU A 1 124 ? -3.080 0.709 20.701 1.00 80.12 124 LEU A N 1
ATOM 924 C CA . LEU A 1 124 ? -4.115 0.363 21.669 1.00 80.12 124 LEU A CA 1
ATOM 925 C C . LEU A 1 124 ? -4.671 -1.027 21.350 1.00 80.12 124 LEU A C 1
ATOM 927 O O . LEU A 1 124 ? -4.855 -1.381 20.183 1.00 80.12 124 LEU A O 1
ATOM 931 N N . VAL A 1 125 ? -4.934 -1.829 22.384 1.00 86.62 125 VAL A N 1
ATOM 932 C CA . VAL A 1 125 ? -5.351 -3.235 22.220 1.00 86.62 125 VAL A CA 1
ATOM 933 C C . VAL A 1 125 ? -6.546 -3.353 21.265 1.00 86.62 125 VAL A C 1
ATOM 935 O O . VAL A 1 125 ? -6.577 -4.248 20.422 1.00 86.62 125 VAL A O 1
ATOM 938 N N . ILE A 1 126 ? -7.473 -2.392 21.329 1.00 89.62 126 ILE A N 1
ATOM 939 C CA . ILE A 1 126 ? -8.628 -2.282 20.429 1.00 89.62 126 ILE A CA 1
ATOM 940 C C . ILE A 1 126 ? -8.214 -2.031 18.973 1.00 89.62 126 ILE A C 1
ATOM 942 O O . ILE A 1 126 ? -8.706 -2.716 18.082 1.00 89.62 126 ILE A O 1
ATOM 946 N N . ALA A 1 127 ? -7.279 -1.114 18.715 1.00 90.50 127 ALA A N 1
ATOM 947 C CA . ALA A 1 127 ? -6.759 -0.856 17.371 1.00 90.50 127 ALA A CA 1
ATOM 948 C C . ALA A 1 127 ? -6.084 -2.095 16.772 1.00 90.50 127 ALA A C 1
ATOM 950 O O . ALA A 1 127 ? -6.355 -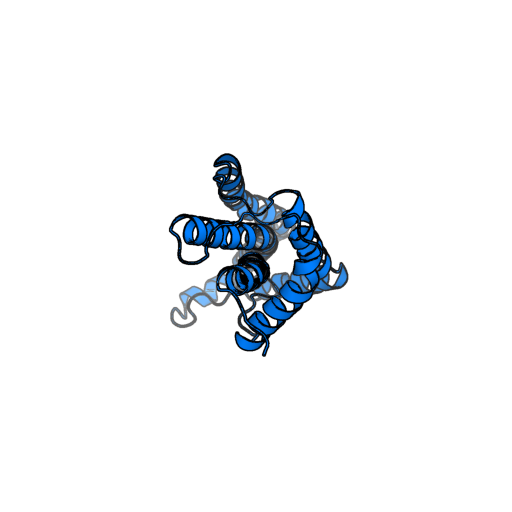2.461 15.626 1.00 90.50 127 ALA A O 1
ATOM 951 N N . ARG A 1 128 ? -5.280 -2.813 17.568 1.00 90.00 128 ARG A N 1
ATOM 952 C CA . ARG A 1 128 ? -4.688 -4.090 17.141 1.00 90.00 128 ARG A CA 1
ATOM 953 C C . ARG A 1 128 ? -5.763 -5.137 16.842 1.00 90.00 128 ARG A C 1
ATOM 955 O O . ARG A 1 128 ? -5.667 -5.828 15.829 1.00 90.00 128 ARG A O 1
ATOM 962 N N . PHE A 1 129 ? -6.777 -5.255 17.696 1.00 91.75 129 PHE A N 1
ATOM 963 C CA . PHE A 1 129 ? -7.887 -6.184 17.496 1.00 91.75 129 PHE A CA 1
ATOM 964 C C . PHE A 1 129 ? -8.671 -5.875 16.209 1.00 91.75 129 PHE A C 1
ATOM 966 O O . PHE A 1 129 ? -8.898 -6.777 15.402 1.00 91.75 129 PHE A O 1
ATOM 973 N N . PHE A 1 130 ? -9.006 -4.607 15.958 1.00 93.38 130 PHE A N 1
ATOM 974 C CA . PHE A 1 130 ? -9.682 -4.185 14.726 1.00 93.38 130 PHE A CA 1
ATOM 975 C C . PHE A 1 130 ? -8.829 -4.430 13.482 1.00 93.38 130 PHE A C 1
ATOM 977 O O . PHE A 1 130 ? -9.353 -4.885 12.468 1.00 93.38 130 PHE A O 1
ATOM 984 N N . ASN A 1 131 ? -7.516 -4.199 13.555 1.00 92.31 131 ASN A N 1
ATOM 985 C CA . ASN A 1 131 ? -6.613 -4.475 12.439 1.00 92.31 131 ASN A CA 1
ATOM 986 C C . ASN A 1 131 ? -6.546 -5.980 12.114 1.00 92.31 131 ASN A C 1
ATOM 988 O O . ASN A 1 131 ? -6.615 -6.362 10.946 1.00 92.31 131 ASN A O 1
ATOM 992 N N . LEU A 1 132 ? -6.498 -6.844 13.137 1.00 93.00 132 LEU A N 1
ATOM 993 C CA . LEU A 1 132 ? -6.573 -8.297 12.951 1.00 93.00 132 LEU A CA 1
ATOM 994 C C . LEU A 1 132 ? -7.901 -8.717 12.313 1.00 93.00 132 LEU A C 1
ATOM 996 O O . LEU A 1 132 ? -7.899 -9.495 11.360 1.00 93.00 132 LEU A O 1
ATOM 1000 N N . LEU A 1 133 ? -9.025 -8.172 12.786 1.00 94.88 133 LEU A N 1
ATOM 1001 C CA . LEU A 1 133 ? -10.336 -8.441 12.196 1.00 94.88 133 LEU A CA 1
ATOM 1002 C C . LEU A 1 133 ? -10.389 -7.994 10.727 1.00 94.88 133 LEU A C 1
ATOM 1004 O O . LEU A 1 133 ? -10.821 -8.758 9.867 1.00 94.88 133 LEU A O 1
ATOM 1008 N N . ALA A 1 134 ? -9.885 -6.797 10.425 1.00 94.44 134 ALA A N 1
ATOM 1009 C CA . ALA A 1 134 ? -9.789 -6.284 9.062 1.00 94.44 134 ALA A CA 1
ATOM 1010 C C . ALA A 1 134 ? -8.933 -7.184 8.168 1.00 94.44 134 ALA A C 1
ATOM 1012 O O . ALA A 1 134 ? -9.296 -7.436 7.022 1.00 94.44 134 ALA A O 1
ATOM 1013 N N . MET A 1 135 ? -7.825 -7.708 8.695 1.00 93.88 135 MET A N 1
ATOM 1014 C CA . MET A 1 135 ? -6.967 -8.645 7.976 1.00 93.88 135 MET A CA 1
ATOM 1015 C C . MET A 1 135 ? -7.698 -9.953 7.664 1.00 93.88 135 MET A C 1
ATOM 1017 O O . MET A 1 135 ? -7.629 -10.428 6.531 1.00 93.88 135 MET A O 1
ATOM 1021 N N . LEU A 1 136 ? -8.433 -10.513 8.628 1.00 94.75 136 LEU A N 1
ATOM 1022 C CA . LEU A 1 136 ? -9.229 -11.724 8.416 1.00 94.75 136 LEU A CA 1
ATOM 1023 C C . LEU A 1 136 ? -10.324 -11.504 7.370 1.00 94.75 136 LEU A C 1
ATOM 1025 O O . LEU A 1 136 ? -10.459 -12.316 6.457 1.00 94.75 136 LEU A O 1
ATOM 1029 N N . VAL A 1 137 ? -11.053 -10.388 7.450 1.00 95.50 137 VAL A N 1
ATOM 1030 C CA . VAL A 1 137 ? -12.073 -10.022 6.455 1.00 95.50 137 VAL A CA 1
ATOM 1031 C C . VAL A 1 137 ? -11.440 -9.841 5.077 1.00 95.50 137 VAL A C 1
ATOM 1033 O O . VAL A 1 137 ? -11.938 -10.392 4.099 1.00 95.50 137 VAL A O 1
ATOM 1036 N N . PHE A 1 138 ? -10.311 -9.135 4.992 1.00 95.31 138 PHE A N 1
ATOM 1037 C CA . PHE A 1 138 ? -9.576 -8.928 3.746 1.00 95.31 138 PHE A CA 1
ATOM 1038 C C . PHE A 1 138 ? -9.146 -10.250 3.098 1.00 95.31 138 PHE A C 1
ATOM 1040 O O . PHE A 1 138 ? -9.243 -10.402 1.880 1.00 95.31 138 PHE A O 1
ATOM 1047 N N . LEU A 1 139 ? -8.693 -11.222 3.891 1.00 94.88 139 LEU A N 1
ATOM 1048 C CA . LEU A 1 139 ? -8.358 -12.553 3.390 1.00 94.88 139 LEU A CA 1
ATOM 1049 C C . LEU A 1 139 ? -9.608 -13.339 2.977 1.00 94.88 139 LEU A C 1
ATOM 1051 O O . LEU A 1 139 ? -9.594 -13.946 1.909 1.00 94.88 139 LEU A O 1
ATOM 1055 N N . ALA A 1 140 ? -10.687 -13.273 3.761 1.00 97.00 140 ALA A N 1
ATOM 1056 C CA . ALA A 1 140 ? -11.945 -13.971 3.488 1.00 97.00 140 ALA A CA 1
ATOM 1057 C C . ALA A 1 140 ? -12.593 -13.539 2.162 1.00 97.00 140 ALA A C 1
ATOM 1059 O O . ALA A 1 140 ? -13.145 -14.371 1.447 1.00 97.00 140 ALA A O 1
ATOM 1060 N N . ILE A 1 141 ? -12.481 -12.257 1.800 1.00 96.44 141 ILE A N 1
ATOM 1061 C CA . ILE A 1 141 ? -12.983 -11.731 0.519 1.00 96.44 141 ILE A CA 1
ATOM 1062 C C . ILE A 1 141 ? -11.977 -11.864 -0.633 1.00 96.44 141 ILE A C 1
ATOM 1064 O O . ILE A 1 141 ? -12.199 -11.309 -1.706 1.00 96.44 141 ILE A O 1
ATOM 1068 N N . ASN A 1 142 ? -10.853 -12.559 -0.428 1.00 96.50 142 ASN A N 1
ATOM 1069 C CA . ASN A 1 142 ? -9.756 -12.659 -1.393 1.00 96.50 142 ASN A CA 1
ATOM 1070 C C . ASN A 1 142 ? -9.164 -11.302 -1.815 1.00 96.50 142 ASN A C 1
ATOM 1072 O O . ASN A 1 142 ? -8.666 -11.149 -2.931 1.00 96.50 142 ASN A O 1
ATOM 1076 N N . GLY A 1 143 ? -9.155 -10.311 -0.921 1.00 95.06 143 GLY A N 1
ATOM 1077 C CA . GLY A 1 143 ? -8.629 -8.975 -1.212 1.00 95.06 143 GLY A CA 1
ATOM 1078 C C . GLY A 1 143 ? -7.161 -8.989 -1.655 1.00 95.06 143 GLY A C 1
ATOM 1079 O O . GLY A 1 143 ? -6.739 -8.164 -2.460 1.00 95.06 143 GLY A O 1
ATOM 1080 N N . HIS A 1 144 ? -6.387 -9.975 -1.195 1.00 94.06 144 HIS A N 1
ATOM 1081 C CA . HIS A 1 144 ? -5.008 -10.189 -1.626 1.00 94.06 144 HIS A CA 1
ATOM 1082 C C . HIS A 1 144 ? -4.904 -10.600 -3.108 1.00 94.06 144 HIS A C 1
ATOM 1084 O O . HIS A 1 144 ? -3.986 -10.146 -3.788 1.00 94.06 144 HIS A O 1
ATOM 1090 N N . LEU A 1 145 ? -5.853 -11.393 -3.626 1.00 94.75 145 LEU A N 1
ATOM 1091 C CA . LEU A 1 145 ? -5.937 -11.734 -5.052 1.00 94.75 145 LEU A CA 1
ATOM 1092 C C . LEU A 1 145 ? -6.436 -10.547 -5.873 1.00 94.75 145 LEU A C 1
ATOM 1094 O O . LEU A 1 145 ? -5.887 -10.277 -6.937 1.00 94.75 145 LEU A O 1
ATOM 1098 N N . LEU A 1 146 ? -7.414 -9.795 -5.356 1.00 95.06 146 LEU A N 1
ATOM 1099 C CA . LEU A 1 146 ? -7.892 -8.568 -5.998 1.00 95.06 146 LEU A CA 1
ATOM 1100 C C . LEU A 1 146 ? -6.750 -7.558 -6.175 1.00 95.06 146 LEU A C 1
ATOM 1102 O O . LEU A 1 146 ? -6.615 -6.963 -7.240 1.00 95.06 146 LEU A O 1
ATOM 1106 N N . LEU A 1 147 ? -5.881 -7.417 -5.170 1.00 94.69 147 LEU A N 1
ATOM 1107 C CA . LEU A 1 147 ? -4.717 -6.534 -5.238 1.00 94.69 147 LEU A CA 1
ATOM 1108 C C . LEU A 1 147 ? -3.719 -6.961 -6.328 1.00 94.69 147 LEU A C 1
ATOM 1110 O O . LEU A 1 147 ? -3.176 -6.108 -7.029 1.00 94.69 147 LEU A O 1
ATOM 1114 N N . ILE A 1 148 ? -3.498 -8.268 -6.498 1.00 93.94 148 ILE A N 1
ATOM 1115 C CA . ILE A 1 148 ? -2.676 -8.800 -7.595 1.00 93.94 148 ILE A CA 1
ATOM 1116 C C . ILE A 1 148 ? -3.368 -8.561 -8.945 1.00 93.94 148 ILE A C 1
ATOM 1118 O O . ILE A 1 148 ? -2.696 -8.182 -9.899 1.00 93.94 148 ILE A O 1
ATOM 1122 N N . GLY A 1 149 ? -4.693 -8.704 -9.027 1.00 94.81 149 GLY A N 1
ATOM 1123 C CA . GLY A 1 149 ? -5.465 -8.358 -10.225 1.00 94.81 149 GLY A CA 1
ATOM 1124 C C . GLY A 1 149 ? -5.261 -6.899 -10.641 1.00 94.81 149 GLY A C 1
ATOM 1125 O O . GLY A 1 149 ? -4.846 -6.630 -11.764 1.00 94.81 149 GLY A O 1
ATOM 1126 N N . VAL A 1 150 ? -5.409 -5.963 -9.697 1.00 95.31 150 VAL A N 1
ATOM 1127 C CA . VAL A 1 150 ? -5.147 -4.529 -9.925 1.00 95.31 150 VAL A CA 1
ATOM 1128 C C . VAL A 1 150 ? -3.703 -4.278 -10.369 1.00 95.31 150 VAL A C 1
ATOM 1130 O O . VAL A 1 150 ? -3.452 -3.440 -11.233 1.00 95.31 150 VAL A O 1
ATOM 1133 N N . LEU A 1 151 ? -2.734 -5.003 -9.803 1.00 95.25 151 LEU A N 1
ATOM 1134 C CA . LEU A 1 151 ? -1.337 -4.922 -10.226 1.00 95.25 151 LEU A CA 1
ATOM 1135 C C . LEU A 1 151 ? -1.152 -5.373 -11.679 1.00 95.25 151 LEU A C 1
ATOM 1137 O O . LEU A 1 151 ? -0.439 -4.705 -12.424 1.00 95.25 151 LEU A O 1
ATOM 1141 N N . VAL A 1 152 ? -1.785 -6.469 -12.092 1.00 94.81 152 VAL A N 1
ATOM 1142 C CA . VAL A 1 152 ? -1.712 -6.961 -13.474 1.00 94.81 152 VAL A CA 1
ATOM 1143 C C . VAL A 1 152 ? -2.374 -5.969 -14.435 1.00 94.81 152 VAL A C 1
ATOM 1145 O O . VAL A 1 152 ? -1.741 -5.551 -15.407 1.00 94.81 152 VAL A O 1
ATOM 1148 N N . ASP A 1 153 ? -3.573 -5.488 -14.110 1.00 95.06 153 ASP A N 1
ATOM 1149 C CA . ASP A 1 153 ? -4.289 -4.475 -14.900 1.00 95.06 153 ASP A CA 1
ATOM 1150 C C . ASP A 1 153 ? -3.512 -3.149 -14.987 1.00 95.06 153 ASP A C 1
ATOM 1152 O O . ASP A 1 153 ?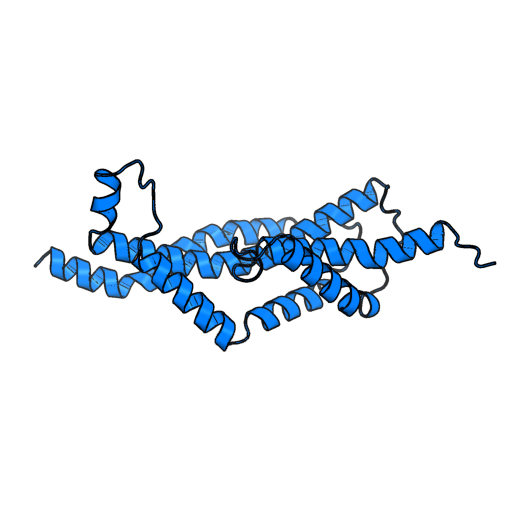 -3.582 -2.420 -15.986 1.00 95.06 153 ASP A O 1
ATOM 1156 N N . SER A 1 154 ? -2.700 -2.834 -13.969 1.00 94.69 154 SER A N 1
ATOM 1157 C CA . SER A 1 154 ? -1.841 -1.646 -13.978 1.00 94.69 154 SER A CA 1
ATOM 1158 C C . SER A 1 154 ? -0.823 -1.662 -15.120 1.00 94.69 154 SER A C 1
ATOM 1160 O O . SER A 1 154 ? -0.406 -0.598 -15.571 1.00 94.69 154 SER A O 1
ATOM 1162 N N . PHE A 1 155 ? -0.394 -2.831 -15.607 1.00 94.00 155 PHE A N 1
ATOM 1163 C CA . PHE A 1 155 ? 0.543 -2.912 -16.734 1.00 94.00 155 PHE A CA 1
ATOM 1164 C C . PHE A 1 155 ? -0.109 -2.561 -18.074 1.00 94.00 155 PHE A C 1
ATOM 1166 O O . PHE A 1 155 ? 0.599 -2.174 -19.002 1.00 94.00 155 PHE A O 1
ATOM 1173 N N . GLN A 1 156 ? -1.437 -2.647 -18.166 1.00 91.88 156 GLN A N 1
ATOM 1174 C CA . GLN A 1 156 ? -2.196 -2.231 -19.346 1.00 91.88 156 GLN A CA 1
ATOM 1175 C C . GLN A 1 156 ? -2.608 -0.758 -19.259 1.00 91.88 156 GLN A C 1
ATOM 1177 O O . GLN A 1 156 ? -2.473 -0.015 -20.226 1.00 91.88 156 GLN A O 1
ATOM 1182 N N . THR A 1 157 ? -3.081 -0.320 -18.089 1.00 91.62 157 THR A N 1
ATOM 1183 C CA . THR A 1 157 ? -3.550 1.062 -17.868 1.00 91.62 157 THR A CA 1
ATOM 1184 C C . THR A 1 157 ? -2.405 2.065 -17.713 1.00 91.62 157 THR A C 1
ATOM 1186 O O . THR A 1 157 ? -2.515 3.206 -18.158 1.00 91.62 157 THR A O 1
ATOM 1189 N N . LEU A 1 158 ? -1.291 1.643 -17.107 1.00 91.31 158 LEU A N 1
ATOM 1190 C CA . LEU A 1 158 ? -0.056 2.410 -16.935 1.00 91.31 158 LEU A CA 1
ATOM 1191 C C . LEU A 1 158 ? 1.117 1.599 -17.515 1.00 91.31 158 LEU A C 1
ATOM 1193 O O . LEU A 1 158 ? 1.899 1.005 -16.755 1.00 91.31 158 LEU A O 1
ATOM 1197 N N . PRO A 1 159 ? 1.237 1.529 -18.855 1.00 91.12 159 PRO A N 1
ATOM 1198 C CA . PRO A 1 159 ? 2.271 0.738 -19.505 1.00 91.12 159 PRO A CA 1
ATOM 1199 C C . PRO A 1 159 ? 3.668 1.248 -19.149 1.00 91.12 159 PRO A C 1
ATOM 1201 O O . PRO A 1 159 ? 3.873 2.416 -18.802 1.00 91.12 159 PRO A O 1
ATOM 1204 N N . ILE A 1 160 ? 4.650 0.352 -19.231 1.00 91.44 160 ILE A N 1
ATOM 1205 C CA . ILE A 1 160 ? 6.043 0.707 -18.978 1.00 91.44 160 ILE A CA 1
ATOM 1206 C C . ILE A 1 160 ? 6.520 1.580 -20.137 1.00 91.44 160 ILE A C 1
ATOM 1208 O O . ILE A 1 160 ? 6.672 1.113 -21.259 1.00 91.44 160 ILE A O 1
ATOM 1212 N N . SER A 1 161 ? 6.718 2.865 -19.870 1.00 89.06 161 SER A N 1
ATOM 1213 C CA . SER A 1 161 ? 7.134 3.839 -20.871 1.00 89.06 161 SER A CA 1
ATOM 1214 C C . SER A 1 161 ? 8.065 4.872 -20.239 1.00 89.06 161 SER A C 1
ATOM 1216 O O . SER A 1 161 ? 8.007 5.078 -19.028 1.00 89.06 161 SER A O 1
ATOM 1218 N N . PRO A 1 162 ? 8.912 5.545 -21.035 1.00 84.38 162 PRO A N 1
ATOM 1219 C CA . PRO A 1 162 ? 9.733 6.650 -20.547 1.00 84.38 162 PRO A CA 1
ATOM 1220 C C . PRO A 1 162 ? 8.921 7.931 -20.291 1.00 84.38 162 PRO A C 1
ATOM 1222 O O . PRO A 1 162 ? 9.487 8.920 -19.830 1.00 84.38 162 PRO A O 1
ATOM 1225 N N . GLN A 1 163 ? 7.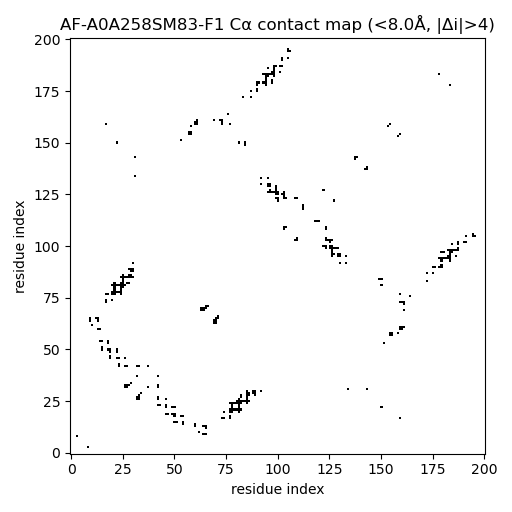620 7.949 -20.613 1.00 86.31 163 GLN A N 1
ATOM 1226 C CA . GLN A 1 163 ? 6.785 9.129 -20.421 1.00 86.31 163 GLN A CA 1
ATOM 1227 C C . GLN A 1 163 ? 6.563 9.404 -18.926 1.00 86.31 163 GLN A C 1
ATOM 1229 O O . GLN A 1 163 ? 6.295 8.473 -18.157 1.00 86.31 163 GLN A O 1
ATOM 1234 N N . PRO A 1 164 ? 6.643 10.678 -18.504 1.00 81.50 164 PRO A N 1
ATOM 1235 C CA . PRO A 1 164 ? 6.458 11.048 -17.111 1.00 81.50 164 PRO A CA 1
ATOM 1236 C C . PRO A 1 164 ? 5.026 10.764 -16.646 1.00 81.50 164 PRO A C 1
ATOM 1238 O O . PRO A 1 164 ? 4.058 10.890 -17.396 1.00 81.50 164 PRO A O 1
ATOM 1241 N N . MET A 1 165 ? 4.890 10.412 -15.368 1.00 83.25 165 MET A N 1
ATOM 1242 C CA . MET A 1 165 ? 3.588 10.198 -14.741 1.00 83.25 165 MET A CA 1
ATOM 1243 C C . MET A 1 165 ? 2.811 11.514 -14.604 1.00 83.25 165 MET A C 1
ATOM 1245 O O . MET A 1 165 ? 3.378 12.566 -14.309 1.00 83.25 165 MET A O 1
ATOM 1249 N N . ALA A 1 166 ? 1.486 11.452 -14.742 1.00 83.12 166 ALA A N 1
ATOM 1250 C CA . ALA A 1 166 ? 0.630 12.615 -14.537 1.00 83.12 166 ALA A CA 1
ATOM 1251 C C . ALA A 1 166 ? 0.638 13.066 -13.062 1.00 83.12 166 ALA A C 1
ATOM 1253 O O . ALA A 1 166 ? 0.202 12.332 -12.172 1.00 83.12 166 ALA A O 1
ATOM 1254 N N . ALA A 1 167 ? 1.048 14.313 -12.803 1.00 81.06 167 ALA A N 1
ATOM 1255 C CA . ALA A 1 167 ? 1.147 14.884 -11.452 1.00 81.06 167 ALA A CA 1
ATOM 1256 C C . ALA A 1 167 ? -0.174 14.834 -10.653 1.00 81.06 167 ALA A C 1
ATOM 1258 O O . ALA A 1 167 ? -0.170 14.668 -9.433 1.00 81.06 167 ALA A O 1
ATOM 1259 N N . LYS A 1 168 ? -1.321 14.908 -11.345 1.00 86.06 168 LYS A N 1
ATOM 1260 C CA . LYS A 1 168 ? -2.663 14.827 -10.742 1.00 86.06 168 LYS A CA 1
ATOM 1261 C C . LYS A 1 168 ? -2.887 13.528 -9.952 1.00 86.06 168 LYS A C 1
ATOM 1263 O O . LYS A 1 168 ? -3.590 13.544 -8.940 1.00 86.06 168 LYS A O 1
ATOM 1268 N N . GLY A 1 169 ? -2.277 12.419 -10.382 1.00 84.31 169 GLY A N 1
ATOM 1269 C CA . GLY A 1 169 ? -2.371 11.136 -9.681 1.00 84.31 169 GLY A CA 1
ATOM 1270 C C . GLY A 1 169 ? -1.763 11.203 -8.279 1.00 84.31 169 GLY A C 1
ATOM 1271 O O . GLY A 1 169 ? -2.401 10.800 -7.310 1.00 84.31 169 GLY A O 1
ATOM 1272 N N . PHE A 1 170 ? -0.579 11.808 -8.147 1.00 85.25 170 PHE A N 1
ATOM 1273 C CA . PHE A 1 170 ? 0.097 11.966 -6.856 1.00 85.25 170 PHE A CA 1
ATOM 1274 C C . PHE A 1 170 ? -0.654 12.894 -5.900 1.00 85.25 170 PHE A C 1
ATOM 1276 O O . PHE A 1 170 ? -0.744 12.597 -4.712 1.00 85.25 170 PHE A O 1
ATOM 1283 N N . PHE A 1 171 ? -1.251 13.975 -6.409 1.00 87.69 171 PHE A N 1
ATOM 1284 C CA . PHE A 1 171 ? -2.085 14.851 -5.582 1.00 87.69 171 PHE A CA 1
ATOM 1285 C C . PHE A 1 171 ? -3.314 14.112 -5.030 1.00 87.69 171 PHE A C 1
ATOM 1287 O O . PHE A 1 171 ? -3.650 14.242 -3.856 1.00 87.69 171 PHE A O 1
ATOM 1294 N N . THR A 1 172 ? -3.943 13.275 -5.860 1.00 87.50 172 THR A N 1
ATOM 1295 C CA . THR A 1 172 ? -5.075 12.434 -5.438 1.00 87.50 172 THR A CA 1
ATOM 1296 C C . THR A 1 172 ? -4.643 11.422 -4.373 1.00 87.50 172 THR A C 1
ATOM 1298 O O . THR A 1 172 ? -5.338 11.245 -3.376 1.00 87.50 172 THR A O 1
ATOM 1301 N N . LEU A 1 173 ? -3.462 10.812 -4.535 1.00 87.56 173 LEU A N 1
ATOM 1302 C CA . LEU A 1 173 ? -2.889 9.907 -3.535 1.00 87.56 173 LEU A CA 1
ATOM 1303 C C . LEU A 1 173 ? -2.644 10.601 -2.192 1.00 87.56 173 LEU A C 1
ATOM 1305 O O . LEU A 1 173 ? -3.004 10.058 -1.150 1.00 87.56 173 LEU A O 1
ATOM 1309 N N . ALA A 1 174 ? -2.088 11.812 -2.211 1.00 87.94 174 ALA A N 1
ATOM 1310 C CA . ALA A 1 174 ? -1.874 12.601 -1.001 1.00 87.94 174 ALA A CA 1
ATOM 1311 C C . ALA A 1 174 ? -3.201 12.969 -0.310 1.00 87.94 174 ALA A C 1
ATOM 1313 O O . ALA A 1 174 ? -3.295 12.921 0.918 1.00 87.94 174 ALA A O 1
ATOM 1314 N N . ALA A 1 175 ? -4.250 13.267 -1.085 1.00 88.12 175 ALA A N 1
ATOM 1315 C CA . ALA A 1 175 ? -5.568 13.605 -0.552 1.00 88.12 175 ALA A CA 1
ATOM 1316 C C . ALA A 1 175 ? -6.226 12.447 0.224 1.00 88.12 175 ALA A C 1
ATOM 1318 O O . ALA A 1 175 ? -6.972 12.706 1.174 1.00 88.12 175 ALA A O 1
ATOM 1319 N N . PHE A 1 176 ? -5.906 11.184 -0.095 1.00 87.62 176 PHE A N 1
ATOM 1320 C CA . PHE A 1 176 ? -6.391 10.031 0.674 1.00 87.62 176 PHE A CA 1
ATOM 1321 C C . PHE A 1 176 ? -5.951 10.054 2.144 1.00 87.62 176 PHE A C 1
ATOM 1323 O O . PHE A 1 176 ? -6.636 9.464 2.977 1.00 87.62 176 PHE A O 1
ATOM 1330 N N . GLY A 1 177 ? -4.900 10.792 2.517 1.00 83.94 177 GLY A N 1
ATOM 1331 C CA . GLY A 1 177 ? -4.561 10.989 3.931 1.00 83.94 177 GLY A CA 1
ATOM 1332 C C . GLY A 1 177 ? -5.735 11.537 4.759 1.00 83.94 177 GLY A C 1
ATOM 1333 O O . GLY A 1 177 ? -6.000 11.050 5.854 1.00 83.94 177 GLY A O 1
ATOM 1334 N N . SER A 1 178 ? -6.514 12.472 4.202 1.00 87.31 178 SER A N 1
ATOM 1335 C CA . SER A 1 178 ? -7.712 13.018 4.865 1.00 87.31 178 SER A CA 1
ATOM 1336 C C . SER A 1 178 ? -8.834 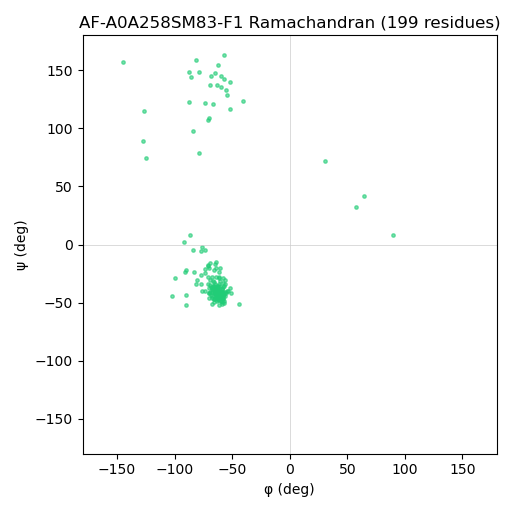11.983 5.028 1.00 87.31 178 SER A C 1
ATOM 1338 O O . SER A 1 178 ? -9.562 11.998 6.022 1.00 87.31 178 SER A O 1
ATOM 1340 N N . THR A 1 179 ? -8.939 11.033 4.090 1.00 90.06 179 THR A N 1
ATOM 1341 C CA . THR A 1 179 ? -9.949 9.966 4.141 1.00 90.06 179 THR A CA 1
ATOM 1342 C C . THR A 1 179 ? -9.714 8.991 5.290 1.00 90.06 179 THR A C 1
ATOM 1344 O O . THR A 1 179 ? -10.688 8.472 5.826 1.00 90.06 179 THR A O 1
ATOM 1347 N N . VAL A 1 180 ? -8.464 8.810 5.738 1.00 91.38 180 VAL A N 1
ATOM 1348 C CA . VAL A 1 180 ? -8.141 7.984 6.916 1.00 91.38 180 VAL A CA 1
ATOM 1349 C C . VAL A 1 180 ? -8.863 8.506 8.155 1.00 91.38 180 VAL A C 1
ATOM 1351 O O . VAL A 1 180 ? -9.557 7.747 8.827 1.00 91.38 180 VAL A O 1
ATOM 1354 N N . LEU A 1 181 ? -8.742 9.808 8.427 1.00 88.81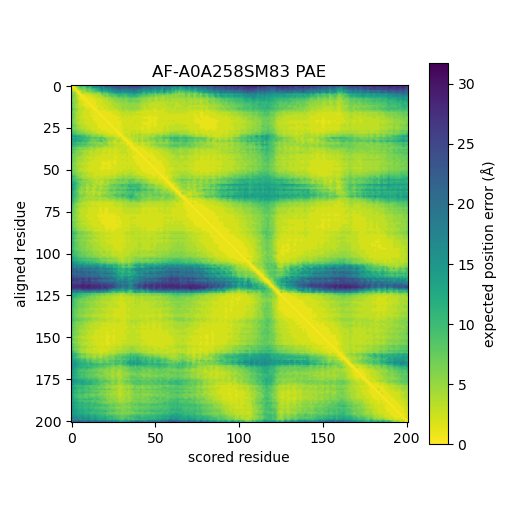 181 LEU A N 1
ATOM 1355 C CA . LEU A 1 181 ? -9.391 10.448 9.572 1.00 88.81 181 LEU A CA 1
ATOM 1356 C C . LEU A 1 181 ? -10.913 10.469 9.419 1.00 88.81 181 LEU A C 1
ATOM 1358 O O . LEU A 1 181 ? -11.622 10.152 10.369 1.00 88.81 181 LEU A O 1
ATOM 1362 N N . GLY A 1 182 ? -11.415 10.807 8.227 1.00 93.25 182 GLY A N 1
ATOM 1363 C CA . GLY A 1 182 ? -12.854 10.863 7.967 1.00 93.25 182 GLY A CA 1
ATOM 1364 C C . GLY A 1 182 ? -13.542 9.510 8.161 1.00 93.25 182 GLY A C 1
ATOM 1365 O O . GLY A 1 182 ? -14.503 9.410 8.923 1.00 93.25 182 GLY A O 1
ATOM 1366 N N . VAL A 1 183 ? -13.025 8.460 7.518 1.00 93.00 183 VAL A N 1
ATOM 1367 C CA . VAL A 1 183 ? -13.578 7.100 7.617 1.00 93.00 183 VAL A CA 1
ATOM 1368 C C . VAL A 1 183 ? -13.330 6.509 9.004 1.00 93.00 183 VAL A C 1
ATOM 1370 O O . VAL A 1 183 ? -14.239 5.914 9.578 1.00 93.00 183 VAL A O 1
ATOM 1373 N N . GLY A 1 184 ? -12.141 6.704 9.579 1.00 92.50 184 GLY A N 1
ATOM 1374 C CA . GLY A 1 184 ? -11.828 6.216 10.923 1.00 92.50 184 GLY A CA 1
ATOM 1375 C C . GLY A 1 184 ? -12.755 6.801 11.987 1.00 92.50 184 GLY A C 1
ATOM 1376 O O . GLY A 1 184 ? -13.293 6.063 12.814 1.00 92.50 184 GLY A O 1
ATOM 1377 N N . LEU A 1 185 ? -13.033 8.107 11.914 1.00 92.88 185 LEU A N 1
ATOM 1378 C CA . LEU A 1 185 ? -14.015 8.743 12.787 1.00 92.88 185 LEU A CA 1
ATOM 1379 C C . LEU A 1 185 ? -15.413 8.170 12.550 1.00 92.88 185 LEU A C 1
ATOM 1381 O O . LEU A 1 185 ? -16.056 7.776 13.517 1.00 92.88 185 LEU A O 1
ATOM 1385 N N . GLN A 1 186 ? -15.866 8.066 11.295 1.00 94.50 186 GLN A N 1
ATOM 1386 C CA . GLN A 1 186 ? -17.185 7.510 10.957 1.00 94.50 186 GLN A CA 1
ATOM 1387 C C . GLN A 1 186 ? -17.402 6.102 11.523 1.00 94.50 186 GLN A C 1
ATOM 1389 O O . GLN A 1 186 ? -18.476 5.819 12.051 1.00 94.50 186 GLN A O 1
ATOM 1394 N N . LEU A 1 187 ? -16.384 5.241 11.458 1.00 93.12 187 LEU A N 1
ATOM 1395 C CA . LEU A 1 187 ? -16.427 3.898 12.039 1.00 93.12 187 LEU A CA 1
ATOM 1396 C C . LEU A 1 187 ? -16.517 3.929 13.574 1.00 93.12 187 LEU A C 1
ATOM 1398 O O . LEU A 1 187 ? -17.188 3.085 14.166 1.00 93.12 187 LEU A O 1
ATOM 1402 N N . ALA A 1 188 ? -15.867 4.899 14.221 1.00 93.00 188 ALA A N 1
ATOM 1403 C CA . ALA A 1 188 ? -15.859 5.040 15.675 1.00 93.00 188 ALA A CA 1
ATOM 1404 C C . ALA A 1 188 ? -17.096 5.772 16.238 1.00 93.00 188 ALA A C 1
ATOM 1406 O O . ALA A 1 188 ? -17.454 5.546 17.395 1.00 93.00 188 ALA A O 1
ATOM 1407 N N . LEU A 1 189 ? -17.777 6.610 15.443 1.00 94.00 189 LEU A N 1
ATOM 1408 C CA . LEU A 1 189 ? -18.912 7.451 15.860 1.00 94.00 189 LEU A CA 1
ATOM 1409 C C . LEU A 1 189 ? -19.968 6.756 16.742 1.00 94.00 189 LEU A C 1
ATOM 1411 O O . LEU A 1 189 ? -20.294 7.320 17.788 1.00 94.00 189 LEU A O 1
ATOM 1415 N N . PRO A 1 190 ? -20.525 5.578 16.387 1.00 91.44 190 PRO A N 1
ATOM 1416 C CA . PRO A 1 190 ? -21.574 4.963 17.202 1.00 91.44 190 PRO A CA 1
ATOM 1417 C C . PRO A 1 190 ? -21.077 4.567 18.599 1.00 91.44 190 PRO A C 1
ATOM 1419 O O . PRO A 1 190 ? -21.786 4.762 19.583 1.00 91.44 190 PRO A O 1
ATOM 1422 N N . LEU A 1 191 ? -19.843 4.065 18.699 1.00 91.31 191 LEU A N 1
ATOM 1423 C CA . LEU A 1 191 ? -19.211 3.729 19.978 1.00 91.31 191 LEU A CA 1
ATOM 1424 C C . LEU A 1 191 ? -18.915 4.988 20.789 1.00 91.31 191 LEU A C 1
ATOM 1426 O O . LEU A 1 191 ? -19.205 5.028 21.983 1.00 91.31 191 LEU A O 1
ATOM 1430 N N . ILE A 1 192 ? -18.400 6.025 20.128 1.00 91.62 192 ILE A N 1
ATOM 1431 C CA . ILE A 1 192 ? -18.119 7.312 20.761 1.00 91.62 192 ILE A CA 1
ATOM 1432 C C . ILE A 1 192 ? -19.381 7.907 21.379 1.00 91.62 192 ILE A C 1
ATOM 1434 O O . ILE A 1 192 ? -19.347 8.357 22.519 1.00 91.62 192 ILE A O 1
ATOM 1438 N N . ALA A 1 193 ? -20.498 7.904 20.651 1.00 92.56 193 ALA A N 1
ATOM 1439 C CA . ALA A 1 193 ? -21.749 8.471 21.142 1.00 92.56 193 ALA A CA 1
ATOM 1440 C C . ALA A 1 193 ? -22.204 7.793 22.445 1.00 92.56 193 ALA A C 1
ATOM 1442 O O . ALA A 1 193 ? -22.547 8.479 23.405 1.00 92.56 193 ALA A O 1
ATOM 1443 N N . ILE A 1 194 ? -22.140 6.460 22.502 1.00 93.06 194 ILE A N 1
ATOM 1444 C CA . ILE A 1 194 ? -22.529 5.679 23.686 1.00 93.06 194 ILE A CA 1
ATOM 1445 C C . ILE A 1 194 ? -21.566 5.928 24.853 1.00 93.06 194 ILE A C 1
ATOM 1447 O O . ILE A 1 194 ? -22.009 6.159 25.980 1.00 93.06 194 ILE A O 1
ATOM 1451 N N . LEU A 1 195 ? -20.255 5.904 24.603 1.00 89.88 195 LEU A N 1
ATOM 1452 C CA . LEU A 1 195 ? -19.243 6.121 25.642 1.00 89.88 195 LEU A CA 1
ATOM 1453 C C . LEU A 1 195 ? -19.320 7.537 26.209 1.00 89.88 195 LEU A C 1
ATOM 1455 O O . LEU A 1 195 ? -19.238 7.727 27.419 1.00 89.88 195 LEU A O 1
ATOM 1459 N N . LEU A 1 196 ? -19.542 8.527 25.348 1.00 90.19 196 LEU A N 1
ATOM 1460 C CA . LEU A 1 196 ? -19.719 9.912 25.754 1.00 90.19 196 LEU A CA 1
ATOM 1461 C C . LEU A 1 196 ? -20.995 10.082 26.585 1.00 9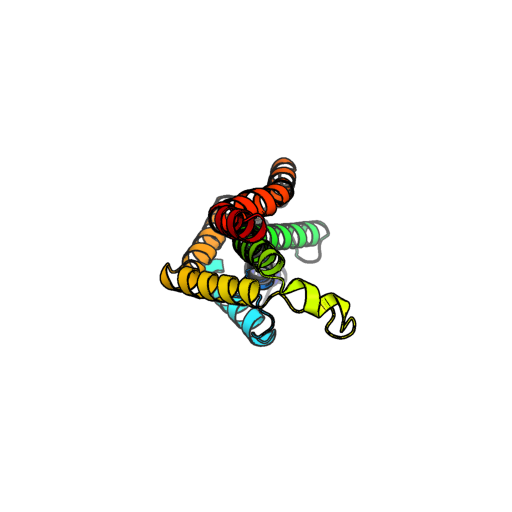0.19 196 LEU A C 1
ATOM 1463 O O . LEU A 1 196 ? -20.924 10.660 27.664 1.00 90.19 196 LEU A O 1
ATOM 1467 N N . MET A 1 197 ? -22.128 9.515 26.154 1.00 92.38 197 MET A N 1
ATOM 1468 C CA . MET A 1 197 ? -23.360 9.510 26.958 1.00 92.38 197 MET A CA 1
ATOM 1469 C C . MET A 1 197 ? -23.148 8.872 28.335 1.00 92.38 197 MET A C 1
ATOM 1471 O O . MET A 1 197 ? -23.641 9.393 29.326 1.00 92.38 197 MET A O 1
ATOM 1475 N N . THR A 1 198 ? -22.387 7.778 28.398 1.00 91.38 198 THR A N 1
ATOM 1476 C CA . THR A 1 198 ? -22.101 7.065 29.651 1.00 91.38 198 THR A CA 1
ATOM 1477 C C . THR A 1 198 ? -21.174 7.859 30.573 1.00 91.38 198 THR A C 1
ATOM 1479 O O . THR A 1 198 ? -21.362 7.835 31.778 1.00 91.38 198 THR A O 1
ATOM 1482 N N . ASN A 1 199 ? -20.189 8.574 30.023 1.00 87.25 199 ASN A N 1
ATOM 1483 C CA . ASN A 1 199 ? -19.258 9.397 30.802 1.00 87.25 199 ASN A CA 1
ATOM 1484 C C . ASN A 1 199 ? -19.890 10.691 31.343 1.00 87.25 199 ASN A C 1
ATOM 1486 O O . ASN A 1 199 ? -19.367 11.270 32.292 1.00 87.25 199 ASN A O 1
ATOM 1490 N N . LEU A 1 200 ? -20.952 11.185 30.697 1.00 90.31 200 LEU A N 1
ATOM 1491 C CA . LEU A 1 200 ? -21.681 12.388 31.112 1.00 90.31 200 LEU A CA 1
ATOM 1492 C C . LEU A 1 200 ? -22.838 12.108 32.083 1.00 90.31 200 LEU A C 1
ATOM 1494 O O . LEU A 1 200 ? -23.279 13.047 32.745 1.00 90.31 200 LEU A O 1
ATOM 1498 N N . ALA A 1 201 ? -23.352 10.875 32.111 1.00 80.00 201 ALA A N 1
ATOM 1499 C CA . ALA A 1 201 ? -24.417 10.436 33.014 1.00 80.00 201 ALA A CA 1
ATOM 1500 C C . ALA A 1 201 ? -23.883 10.169 34.429 1.00 80.00 201 ALA A C 1
ATOM 1502 O O . ALA A 1 201 ? -24.614 10.510 35.386 1.00 80.00 201 ALA A O 1
#

pLDDT: mean 88.61, std 8.68, range [50.03, 97.19]

Mean predicted aligned error: 6.37 Å

Radius of gyration: 21.73 Å; Cα contacts (8 Å, |Δi|>4): 202; chains: 1; bounding box: 53×37×63 Å

Nearest PDB structures (foldseek):
  8wk3-assembly1_E  TM=9.179E-01  e=2.493E-13  Salmonella enterica subsp. enterica serovar Typhimurium str. LT2
  6s3l-assembly1_F  TM=9.298E-01  e=2.475E-09  Vibrio mimicus CAIM 602
  7e80-assembly1_CE  TM=8.469E-01  e=2.360E-09  Salmonella enterica subsp. enterica serovar Typhimurium str. LT2
  6s3r-assembly1_F  TM=9.030E-01  e=3.059E-08  Pseudomonas savastanoi pv. phaseolicola 1448A
  6r6b-assembly1_F  TM=8.118E-01  e=2.025E-03  Shigella flexneri

Foldseek 3Di:
DDDDDPQNVQVVCQLQLLLLLLLLLQLCQAPVSNDPVDDPVVSSVVSNVLSVVLSVVFDDADSDGCPDPLVVLLSVVSSVNSNLLRLVNVLVLLLQLLLQQVLLVLVVVVVVCVVDVVCPCDSRPSSVVSSVVVVVVCVVVVVVVVSSVVSSVCCVVPPRDSDDDDPVSVVVSVVSVVVSPVSSCVSNVVSCVVSVVVVVD

Solvent-accessible surface area (backbone atoms only — not comparable to full-atom values): 10886 Å² total; per-residue (Å²): 131,91,80,82,47,74,66,59,54,48,54,56,48,52,56,42,50,48,54,25,39,18,44,41,26,19,38,58,45,19,69,74,66,32,32,86,89,54,57,67,68,58,50,49,50,51,23,51,54,51,24,67,67,47,41,84,75,54,71,87,70,68,96,58,58,67,92,38,74,64,24,48,53,39,44,53,51,30,26,50,52,14,32,49,60,11,42,59,56,32,42,59,53,48,12,44,29,47,14,18,39,57,49,26,46,74,77,49,61,56,57,59,54,74,78,35,66,86,61,58,76,65,71,39,70,48,13,51,50,42,42,51,51,50,50,52,52,37,56,74,72,40,44,68,56,51,53,51,49,53,56,56,52,37,51,71,80,57,54,76,51,84,69,80,79,65,68,68,58,58,54,54,58,60,53,47,61,59,48,24,55,55,52,6,46,62,70,25,43,70,59,48,54,54,53,51,53,60,76,73,104

Sequence (201 aa):
MISLTDAQLNTWLISFIWPLTRILGLIMVAPVFGHRSVPAQVKIGLGVFIALIVSPALPPLPDVALGSWHGLHILVQQFLIGVAIGFVMRVAFAAIEAAGEIVGLQIGLGFASFFDPQSAGQTLVIARFFNLLAMLVFLAINGHLLLIGVLVDSFQTLPISPQPMAAKGFFTLAAFGSTVLGVGLQLALPLIAILLMTNLA

Secondary structure (DSSP, 8-state):
-----HHHHHHHHHHHHHHHHHHHHHHHHSTTTT-TTS-HHHHHHHHHHHHHHHGGGSPPPP---TTSHHHHHHHHHHHHHHHHHHHHHHHHHHHHHHHHHHHHHHTTGGGHHHH-SSSTT---HHHHHHHHHHHHHHHHTTHHHHHHHHHHHHHHHS-S-SSPPPHHHHHHHHHHHHHHHHHHHHHHHHHHHHHHHHHH-